Protein AF-A0A536SZ04-F1 (afdb_monomer_lite)

pLDDT: mean 74.66, std 13.34, range [38.94, 94.0]

Secondary structure (DSSP, 8-state):
-HHHHHHHHHGGG-S-TT-HHHHHHHHHHHHHHHHHHHHHHHHHHHTTB-HHHHHHHHHHHHHTS-HHHHHHHHHHHHHHHHHHHHTT-S--PPP-SS-HHHHHHHHHHHHHHH-TTS-HHHHHHHHHHHHHHIIIIIIIIIHHHHTT-TTT--SHHHHHHHHHHTPPPP-STT---HHHHHHHHHHHHHHH-HHHHHTHHHHHHHHHHHHHHHHHHH---S--TTTS-GGGGB--

Radius of gyration: 18.3 Å; chains: 1; bounding box: 47×47×51 Å

Sequence (236 aa):
MGFNRALIHSIPKVDHVRHSTFVKALAQQLEEEQAHNQLWRAMLEVFDVDHNALYDDLEEYFDGFSPEALDEMTHDVLASVRRDLAAGNAGRFPDAIFPDAVLALYHHLWVSATDGEVSYWEHFASQAGIEMVIFDVVTTTILPGVLNHPELDRGLASTHWWKEHGQPPTPVLGHRTDEEKHLALSRTALNRSEMANTIGSTVESRAADTMRLFAAALIVQRPLDHVFPIERYLKH

Structure (mmCIF, N/CA/C/O backbone):
data_AF-A0A536SZ04-F1
#
_entry.id   AF-A0A536SZ04-F1
#
loop_
_atom_site.group_PDB
_atom_site.id
_atom_site.type_symbol
_atom_site.label_atom_id
_atom_site.label_alt_id
_atom_site.label_comp_id
_atom_site.label_asym_id
_atom_site.label_entity_id
_atom_site.label_seq_id
_atom_site.pdbx_PDB_ins_code
_atom_site.Cartn_x
_atom_site.Cartn_y
_atom_site.Cartn_z
_atom_site.occupancy
_atom_site.B_iso_or_equiv
_atom_site.auth_seq_id
_atom_site.auth_comp_id
_atom_site.auth_asym_id
_atom_site.auth_atom_id
_atom_site.pdbx_PDB_model_num
ATOM 1 N N . MET A 1 1 ? 3.532 -5.096 8.513 1.00 39.81 1 MET A N 1
ATOM 2 C CA . MET A 1 1 ? 3.916 -6.515 8.296 1.00 39.81 1 MET A CA 1
ATOM 3 C C . MET A 1 1 ? 4.037 -6.854 6.809 1.00 39.81 1 MET A C 1
ATOM 5 O O . MET A 1 1 ? 5.126 -7.233 6.401 1.00 39.81 1 MET A O 1
ATOM 9 N N . GLY A 1 2 ? 2.987 -6.678 5.989 1.00 46.00 2 GLY A N 1
ATOM 10 C CA . GLY A 1 2 ? 3.011 -7.039 4.557 1.00 46.00 2 GLY A CA 1
ATOM 11 C C . GLY A 1 2 ? 4.043 -6.297 3.703 1.00 46.00 2 GLY A C 1
ATOM 12 O O . GLY A 1 2 ? 4.777 -6.942 2.966 1.00 46.00 2 GLY A O 1
ATOM 13 N N . PHE A 1 3 ? 4.168 -4.974 3.854 1.00 54.56 3 PHE A N 1
ATOM 14 C CA . PHE A 1 3 ? 5.089 -4.171 3.037 1.00 54.56 3 PHE A CA 1
ATOM 15 C C . PHE A 1 3 ? 6.567 -4.529 3.276 1.00 54.56 3 PHE A C 1
ATOM 17 O O . PHE A 1 3 ? 7.291 -4.804 2.327 1.00 54.56 3 PHE A O 1
ATOM 24 N N . ASN A 1 4 ? 6.996 -4.650 4.538 1.00 60.59 4 ASN A N 1
ATOM 25 C CA . ASN A 1 4 ? 8.368 -5.046 4.879 1.00 60.59 4 ASN A CA 1
ATOM 26 C C . ASN A 1 4 ? 8.672 -6.514 4.507 1.00 60.59 4 ASN A C 1
ATOM 28 O O . ASN A 1 4 ? 9.718 -6.815 3.940 1.00 60.59 4 ASN A O 1
ATOM 32 N N . ARG A 1 5 ? 7.733 -7.444 4.752 1.00 60.59 5 ARG A N 1
ATOM 33 C CA . ARG A 1 5 ? 7.910 -8.859 4.377 1.00 60.59 5 ARG A CA 1
ATOM 34 C C . ARG A 1 5 ? 8.017 -9.004 2.853 1.00 60.59 5 ARG A C 1
ATOM 36 O O . ARG A 1 5 ? 8.931 -9.669 2.376 1.00 60.59 5 ARG A O 1
ATOM 43 N N . ALA A 1 6 ? 7.160 -8.320 2.094 1.00 63.38 6 ALA A N 1
ATOM 44 C CA . ALA A 1 6 ? 7.240 -8.259 0.636 1.00 63.38 6 ALA A CA 1
ATOM 45 C C . ALA A 1 6 ? 8.559 -7.617 0.159 1.00 63.38 6 ALA A C 1
ATOM 47 O O . ALA A 1 6 ? 9.237 -8.177 -0.700 1.00 63.38 6 ALA A O 1
ATOM 48 N N . LEU A 1 7 ? 8.998 -6.518 0.784 1.00 65.81 7 LEU A N 1
ATOM 49 C CA . LEU A 1 7 ? 10.275 -5.870 0.474 1.00 65.81 7 LEU A CA 1
ATOM 50 C C . LEU A 1 7 ? 11.461 -6.835 0.670 1.00 65.81 7 LEU A C 1
ATOM 52 O O . LEU A 1 7 ? 12.286 -6.960 -0.234 1.00 65.81 7 LEU A O 1
ATOM 56 N N . ILE A 1 8 ? 11.505 -7.589 1.778 1.00 67.94 8 ILE A N 1
ATOM 57 C CA . ILE A 1 8 ? 12.521 -8.630 2.035 1.00 67.94 8 ILE A CA 1
ATOM 58 C C . ILE A 1 8 ? 12.474 -9.732 0.971 1.00 67.94 8 ILE A C 1
ATOM 60 O O . ILE A 1 8 ? 13.515 -10.126 0.440 1.00 67.94 8 ILE A O 1
ATOM 64 N N . HIS A 1 9 ? 11.280 -10.226 0.638 1.00 70.25 9 HIS A N 1
ATOM 65 C CA . HIS A 1 9 ? 11.116 -11.284 -0.359 1.00 70.25 9 HIS A CA 1
ATOM 66 C C . HIS A 1 9 ? 11.450 -10.836 -1.786 1.00 70.25 9 HIS A C 1
ATOM 68 O O . HIS A 1 9 ? 11.805 -11.680 -2.603 1.00 70.25 9 HIS A O 1
ATOM 74 N N . SER A 1 10 ? 11.417 -9.532 -2.072 1.00 66.62 10 SER A N 1
ATOM 75 C CA . SER A 1 10 ? 11.786 -8.977 -3.378 1.00 66.62 10 SER A CA 1
ATOM 76 C C . SER A 1 10 ? 13.301 -8.843 -3.603 1.00 66.62 10 SER A C 1
ATOM 78 O O . SER A 1 10 ? 13.735 -8.747 -4.752 1.00 66.62 10 SER A O 1
ATOM 80 N N . ILE A 1 11 ? 14.125 -8.873 -2.542 1.00 69.25 11 ILE A N 1
ATOM 81 C CA . ILE A 1 11 ? 15.593 -8.703 -2.615 1.00 69.25 11 ILE A CA 1
ATOM 82 C C . ILE A 1 11 ? 16.254 -9.636 -3.650 1.00 69.25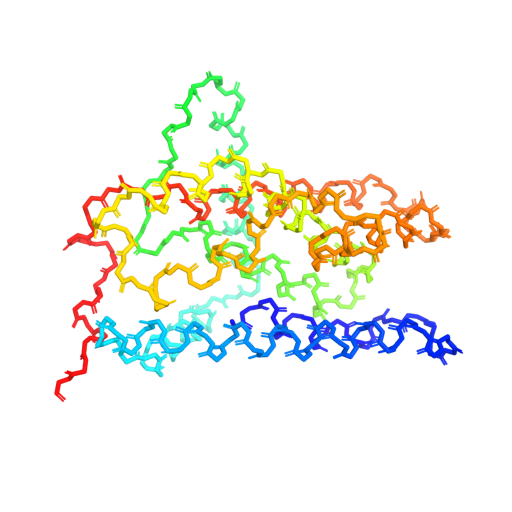 11 ILE A C 1
ATOM 84 O O . ILE A 1 11 ? 17.089 -9.155 -4.421 1.00 69.25 11 ILE A O 1
ATOM 88 N N . PRO A 1 12 ? 15.907 -10.939 -3.734 1.00 67.62 12 PRO A N 1
ATOM 89 C CA . PRO A 1 12 ? 16.497 -11.850 -4.715 1.00 67.62 12 PRO A CA 1
ATOM 90 C C . PRO A 1 12 ? 16.209 -11.473 -6.174 1.00 67.62 12 PRO A C 1
ATOM 92 O O . PRO A 1 12 ? 16.938 -11.918 -7.056 1.00 67.62 12 PRO A O 1
ATOM 95 N N . LYS A 1 13 ? 15.178 -10.656 -6.438 1.00 70.00 13 LYS A N 1
ATOM 96 C CA . LYS A 1 13 ? 14.796 -10.214 -7.788 1.00 70.00 13 LYS A CA 1
ATOM 97 C C . LYS A 1 13 ? 15.617 -9.021 -8.293 1.00 70.00 13 LYS A C 1
ATOM 99 O O . LYS A 1 13 ? 15.486 -8.630 -9.451 1.00 70.00 13 LYS A O 1
ATOM 104 N N . VAL A 1 14 ? 16.454 -8.413 -7.450 1.00 67.81 14 VAL A N 1
ATOM 105 C CA . VAL A 1 14 ? 17.283 -7.267 -7.841 1.00 67.81 14 VAL A CA 1
ATOM 106 C C . VAL A 1 14 ? 18.420 -7.744 -8.747 1.00 67.81 14 VAL A C 1
ATOM 108 O O . VAL A 1 14 ? 19.453 -8.230 -8.289 1.00 67.81 14 VAL A O 1
ATOM 111 N N . ASP A 1 15 ? 18.244 -7.545 -10.051 1.00 56.88 15 ASP A N 1
ATOM 112 C CA . ASP A 1 15 ? 19.071 -8.135 -11.113 1.00 56.88 15 ASP A CA 1
ATOM 113 C C . ASP A 1 15 ? 20.531 -7.610 -11.171 1.00 56.88 15 ASP A C 1
ATOM 115 O O . ASP A 1 15 ? 21.354 -8.061 -11.971 1.00 56.88 15 ASP A O 1
ATOM 119 N N . HIS A 1 16 ? 20.918 -6.647 -10.321 1.00 49.62 16 HIS A N 1
ATOM 120 C CA . HIS A 1 16 ? 22.226 -5.981 -10.390 1.00 49.62 16 HIS A CA 1
ATOM 121 C C . HIS A 1 16 ? 22.866 -5.752 -9.012 1.00 49.62 16 HIS A C 1
ATOM 123 O O . HIS A 1 16 ? 22.998 -4.622 -8.530 1.00 49.62 16 HIS A O 1
ATOM 129 N N . VAL A 1 17 ? 23.374 -6.821 -8.396 1.00 41.47 17 VAL A N 1
ATOM 130 C CA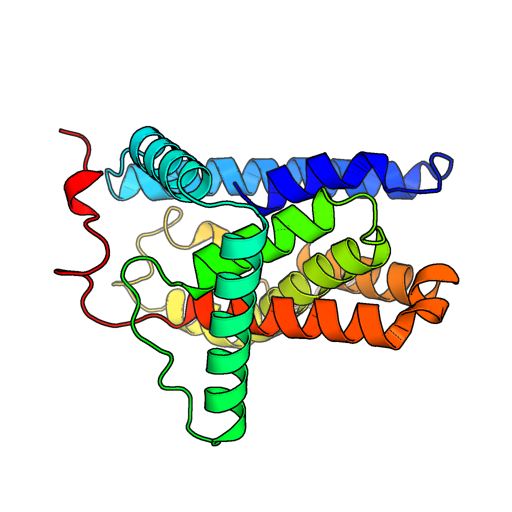 . VAL A 1 17 ? 24.264 -6.754 -7.220 1.00 41.47 17 VAL A CA 1
ATOM 131 C C . VAL A 1 17 ? 25.642 -6.193 -7.619 1.00 41.47 17 VAL A C 1
ATOM 133 O O . VAL A 1 17 ? 26.634 -6.912 -7.592 1.00 41.47 17 VAL A O 1
ATOM 136 N N . ARG A 1 18 ? 25.733 -4.918 -8.038 1.00 43.84 18 ARG A N 1
ATOM 137 C CA . ARG A 1 18 ? 27.016 -4.184 -8.197 1.00 43.84 18 ARG A CA 1
ATOM 138 C C . ARG A 1 18 ? 26.974 -2.675 -7.925 1.00 43.84 18 ARG A C 1
ATOM 140 O O . ARG A 1 18 ? 28.042 -2.079 -7.805 1.00 43.84 18 ARG A O 1
ATOM 147 N N . HIS A 1 19 ? 25.810 -2.044 -7.758 1.00 49.38 19 HIS A N 1
ATOM 148 C CA . HIS A 1 19 ? 25.749 -0.619 -7.403 1.00 49.38 19 HIS A CA 1
ATOM 149 C C . HIS A 1 19 ? 25.484 -0.437 -5.904 1.00 49.38 19 HIS A C 1
ATOM 151 O O . HIS A 1 19 ? 24.352 -0.542 -5.436 1.00 49.38 19 HIS A O 1
ATOM 157 N N . SER A 1 20 ? 26.548 -0.140 -5.149 1.00 53.53 20 SER A N 1
ATOM 158 C CA . SER A 1 20 ? 26.523 0.043 -3.687 1.00 53.53 20 SER A CA 1
ATOM 159 C C . SER A 1 20 ? 25.483 1.062 -3.210 1.00 53.53 20 SER A C 1
ATOM 161 O O . SER A 1 20 ? 24.941 0.919 -2.120 1.00 53.53 20 SER A O 1
ATOM 163 N N . THR A 1 21 ? 25.164 2.065 -4.030 1.00 59.72 21 THR A N 1
ATOM 164 C CA . THR A 1 21 ? 24.165 3.093 -3.714 1.00 59.72 21 THR A CA 1
ATOM 165 C C . THR A 1 21 ? 22.738 2.546 -3.688 1.00 59.72 21 THR A C 1
ATOM 167 O O . THR A 1 21 ? 21.964 2.959 -2.834 1.00 59.72 21 THR A O 1
ATOM 170 N N . PHE A 1 22 ? 22.395 1.607 -4.574 1.00 60.06 22 PHE A N 1
ATOM 171 C CA . PHE A 1 22 ? 21.052 1.025 -4.624 1.00 60.06 22 PHE A CA 1
ATOM 172 C C . PHE A 1 22 ? 20.817 0.063 -3.458 1.00 60.06 22 PHE A C 1
ATOM 174 O O . PHE A 1 22 ? 19.824 0.179 -2.755 1.00 60.06 22 PHE A O 1
ATOM 181 N N . VAL A 1 23 ? 21.785 -0.817 -3.184 1.00 60.84 23 VAL A N 1
ATOM 182 C CA . VAL A 1 23 ? 21.740 -1.715 -2.016 1.00 60.84 23 VAL A CA 1
ATOM 183 C C . VAL A 1 23 ? 21.680 -0.916 -0.715 1.00 60.84 23 VAL A C 1
ATOM 185 O O . VAL A 1 23 ? 20.955 -1.287 0.201 1.00 60.84 23 VAL A O 1
ATOM 188 N N . LYS A 1 24 ? 22.401 0.209 -0.638 1.00 64.12 24 LYS A N 1
ATOM 189 C CA . LYS A 1 24 ? 22.320 1.116 0.509 1.00 64.12 24 LYS A CA 1
ATOM 190 C C . LYS A 1 24 ? 20.933 1.749 0.644 1.00 64.12 24 LYS A C 1
ATOM 192 O O . LYS A 1 24 ? 20.422 1.777 1.754 1.00 64.12 24 LYS A O 1
ATOM 197 N N . ALA A 1 25 ? 20.333 2.220 -0.449 1.00 66.38 25 ALA A N 1
ATOM 198 C CA . ALA A 1 25 ? 18.977 2.771 -0.429 1.00 66.38 25 ALA A CA 1
ATOM 199 C C . ALA A 1 25 ? 17.943 1.715 -0.008 1.00 66.38 25 ALA A C 1
ATOM 201 O O . ALA A 1 25 ? 17.107 1.990 0.840 1.00 66.38 25 ALA A O 1
ATOM 202 N N . LEU A 1 26 ? 18.065 0.486 -0.515 1.00 65.00 26 LEU A N 1
ATOM 203 C CA . LEU A 1 26 ? 17.204 -0.634 -0.136 1.00 65.00 26 LEU A CA 1
ATOM 204 C C . LEU A 1 26 ? 17.363 -1.014 1.343 1.00 65.00 26 LEU A C 1
ATOM 206 O O . LEU A 1 26 ? 16.379 -1.276 2.021 1.00 65.00 26 LEU A O 1
ATOM 210 N N . ALA A 1 27 ? 18.595 -1.026 1.858 1.00 63.75 27 ALA A N 1
ATOM 211 C CA . ALA A 1 27 ? 18.856 -1.281 3.272 1.00 63.75 27 ALA A CA 1
ATOM 212 C C . ALA A 1 27 ? 18.273 -0.183 4.176 1.00 63.75 27 ALA A C 1
ATOM 214 O O . ALA A 1 27 ? 17.726 -0.499 5.225 1.00 63.75 27 ALA A O 1
ATOM 215 N N . GLN A 1 28 ? 18.363 1.083 3.756 1.00 70.94 28 GLN A N 1
ATOM 216 C CA . GLN A 1 28 ? 17.743 2.207 4.463 1.00 70.94 28 GLN A CA 1
ATOM 217 C C . GLN A 1 28 ? 16.217 2.090 4.457 1.00 70.94 28 GLN A C 1
ATOM 219 O O . GLN A 1 28 ? 15.606 2.205 5.510 1.00 70.94 28 GLN A O 1
ATOM 224 N N . GLN A 1 29 ? 15.626 1.752 3.311 1.00 68.62 29 GLN A N 1
ATOM 225 C CA . GLN A 1 29 ? 14.187 1.524 3.203 1.00 68.62 29 GLN A CA 1
ATOM 226 C C . GLN A 1 29 ? 13.732 0.341 4.075 1.00 68.62 29 GLN A C 1
ATOM 228 O O . GLN A 1 29 ? 12.712 0.415 4.740 1.00 68.62 29 GLN A O 1
ATOM 233 N N . LEU A 1 30 ? 14.504 -0.748 4.147 1.00 70.19 30 LEU A N 1
ATOM 234 C CA . LEU A 1 30 ? 14.209 -1.874 5.045 1.00 70.19 30 LEU A CA 1
ATOM 235 C C . LEU A 1 30 ? 14.274 -1.489 6.529 1.00 70.19 30 LEU A C 1
ATOM 237 O O . LEU A 1 30 ? 13.467 -1.972 7.324 1.00 70.19 30 LEU A O 1
ATOM 241 N N . GLU A 1 31 ? 15.249 -0.663 6.910 1.00 71.81 31 GLU A N 1
ATOM 242 C CA . GLU A 1 31 ? 15.385 -0.142 8.274 1.00 71.81 31 GLU A CA 1
ATOM 243 C C . GLU A 1 31 ? 14.184 0.738 8.648 1.00 71.81 31 GLU A C 1
ATOM 245 O O . GLU A 1 31 ? 13.578 0.535 9.702 1.00 71.81 31 GLU A O 1
ATOM 250 N N . GLU A 1 32 ? 13.795 1.639 7.750 1.00 76.31 32 GLU A N 1
ATOM 251 C CA . GLU A 1 32 ? 12.632 2.520 7.881 1.00 76.31 32 GLU A CA 1
ATOM 252 C C . GLU A 1 32 ? 11.324 1.721 8.001 1.00 76.31 32 GLU A C 1
ATOM 254 O O . GLU A 1 32 ? 10.598 1.834 8.988 1.00 76.31 32 GLU A O 1
ATOM 259 N N . GLU A 1 33 ? 11.089 0.766 7.100 1.00 77.94 33 GLU A N 1
ATOM 260 C CA . GLU A 1 33 ? 9.907 -0.100 7.155 1.00 77.94 33 GLU A CA 1
ATOM 261 C C . GLU A 1 33 ? 9.874 -1.017 8.385 1.00 77.94 33 GLU A C 1
ATOM 263 O O . GLU A 1 33 ? 8.821 -1.525 8.798 1.00 77.94 33 GLU A O 1
ATOM 268 N N . GLN A 1 34 ? 11.029 -1.284 8.996 1.00 72.75 34 GLN A N 1
ATOM 269 C CA . GLN A 1 34 ? 11.094 -2.006 10.262 1.00 72.75 34 GLN A CA 1
ATOM 270 C C . GLN A 1 34 ? 10.720 -1.101 11.437 1.00 72.75 34 GLN A C 1
ATOM 272 O O . GLN A 1 34 ? 10.043 -1.570 12.359 1.00 72.75 34 GLN A O 1
ATOM 277 N N . ALA A 1 35 ? 11.093 0.178 11.394 1.00 77.31 35 ALA A N 1
ATOM 278 C CA . ALA A 1 35 ? 10.628 1.177 12.349 1.00 77.31 35 ALA A CA 1
ATOM 279 C C . ALA A 1 35 ? 9.102 1.360 12.258 1.00 77.31 35 ALA A C 1
ATOM 281 O O . ALA A 1 35 ? 8.430 1.310 13.291 1.00 77.31 35 ALA A O 1
ATOM 282 N N . HIS A 1 36 ? 8.527 1.410 11.050 1.00 80.38 36 HIS A N 1
ATOM 283 C CA . HIS A 1 36 ? 7.070 1.464 10.858 1.00 80.38 36 HIS A CA 1
ATOM 284 C C . HIS A 1 36 ? 6.344 0.253 11.464 1.00 80.38 36 HIS A C 1
ATOM 286 O O . HIS A 1 36 ? 5.306 0.398 12.111 1.00 80.38 36 HIS A O 1
ATOM 292 N N . ASN A 1 37 ? 6.900 -0.958 11.334 1.00 77.31 37 ASN A N 1
ATOM 293 C CA . ASN A 1 37 ? 6.331 -2.148 11.979 1.00 77.31 37 ASN A CA 1
ATOM 294 C C . ASN A 1 37 ? 6.349 -2.054 13.514 1.00 77.31 37 ASN A C 1
ATOM 296 O O . ASN A 1 37 ? 5.410 -2.510 14.171 1.00 77.31 37 ASN A O 1
ATOM 300 N N . GLN A 1 38 ? 7.419 -1.505 14.096 1.00 79.00 38 GLN A N 1
ATOM 301 C CA . GLN A 1 38 ? 7.506 -1.297 15.544 1.00 79.00 38 GLN A CA 1
ATOM 302 C C . GLN A 1 38 ? 6.500 -0.247 16.007 1.00 79.00 38 GLN A C 1
ATOM 304 O O . GLN A 1 38 ? 5.812 -0.465 17.005 1.00 79.00 38 GLN A O 1
ATOM 309 N N . LEU A 1 39 ? 6.370 0.843 15.251 1.00 80.38 39 LEU A N 1
ATOM 310 C CA . LEU A 1 39 ? 5.372 1.869 15.497 1.00 80.38 39 LEU A CA 1
ATOM 311 C C . LEU A 1 39 ? 3.967 1.273 15.491 1.00 80.38 39 LEU A C 1
ATOM 313 O O . LEU A 1 39 ? 3.243 1.445 16.463 1.00 80.38 39 LEU A O 1
ATOM 317 N N . TRP A 1 40 ? 3.610 0.505 14.462 1.00 79.88 40 TRP A N 1
ATOM 318 C CA . TRP A 1 40 ? 2.312 -0.162 14.366 1.00 79.88 40 TRP A CA 1
ATOM 319 C C . TRP A 1 40 ? 2.009 -1.051 15.583 1.00 79.88 40 TRP A C 1
ATOM 321 O O . TRP A 1 40 ? 0.918 -0.977 16.146 1.00 79.88 40 TRP A O 1
ATOM 331 N N . ARG A 1 41 ? 2.984 -1.834 16.064 1.00 79.88 41 ARG A N 1
ATOM 332 C CA . ARG A 1 41 ? 2.820 -2.623 17.300 1.00 79.88 41 ARG A CA 1
ATOM 333 C C . ARG A 1 41 ? 2.569 -1.737 18.520 1.00 79.88 41 ARG A C 1
ATOM 335 O O . ARG A 1 41 ? 1.721 -2.075 19.337 1.00 79.88 41 ARG A O 1
ATOM 342 N N . ALA A 1 42 ? 3.264 -0.606 18.629 1.00 81.06 42 ALA A N 1
ATOM 343 C CA . ALA A 1 42 ? 3.025 0.362 19.696 1.00 81.06 42 ALA A CA 1
ATOM 344 C C . ALA A 1 42 ? 1.644 1.034 19.582 1.00 81.06 42 ALA A C 1
ATOM 346 O O . ALA A 1 42 ? 1.027 1.320 20.605 1.00 81.06 42 ALA A O 1
ATOM 347 N N . MET A 1 43 ? 1.131 1.256 18.364 1.00 78.81 43 MET A N 1
ATOM 348 C CA . MET A 1 43 ? -0.241 1.735 18.162 1.00 78.81 43 MET A CA 1
ATOM 349 C C . MET A 1 43 ? -1.248 0.708 18.685 1.00 78.81 43 MET A C 1
ATOM 351 O O . MET A 1 43 ? -2.101 1.057 19.495 1.00 78.81 43 MET A O 1
ATOM 355 N N . LEU A 1 44 ? -1.115 -0.559 18.273 1.00 81.25 44 LEU A N 1
ATOM 356 C CA . LEU A 1 44 ? -1.976 -1.653 18.733 1.00 81.25 44 LEU A CA 1
ATOM 357 C C . LEU A 1 44 ? -1.947 -1.807 20.259 1.00 81.25 44 LEU A C 1
ATOM 359 O O . LEU A 1 44 ? -2.999 -1.972 20.866 1.00 81.25 44 LEU A O 1
ATOM 363 N N . GLU A 1 45 ? -0.778 -1.649 20.883 1.00 82.50 45 GLU A N 1
ATOM 364 C CA . GLU A 1 45 ? -0.632 -1.639 22.343 1.00 82.50 45 GLU A CA 1
ATOM 365 C C . GLU A 1 45 ? -1.494 -0.563 23.019 1.00 82.50 45 GLU A C 1
ATOM 367 O O . GLU A 1 45 ? -2.136 -0.827 24.030 1.00 82.50 45 GLU A O 1
ATOM 372 N N . VAL A 1 46 ? -1.547 0.650 22.460 1.00 79.00 46 VAL A N 1
ATOM 373 C CA . VAL A 1 46 ? -2.360 1.749 23.013 1.00 79.00 46 VAL A CA 1
ATOM 374 C C . VAL A 1 46 ? -3.858 1.469 22.921 1.00 79.00 46 VAL A C 1
ATOM 376 O O . VAL A 1 46 ? -4.623 1.958 23.753 1.00 79.00 46 VAL A O 1
ATOM 379 N N . PHE A 1 47 ? -4.276 0.677 21.937 1.00 78.12 47 PHE A N 1
ATOM 380 C CA . PHE A 1 47 ? -5.654 0.203 21.812 1.00 78.12 47 PHE A CA 1
ATOM 381 C C . PHE A 1 47 ? -5.899 -1.130 22.533 1.00 78.12 47 PHE A C 1
ATOM 383 O O . PHE A 1 47 ? -6.971 -1.702 22.370 1.00 78.12 47 PHE A O 1
ATOM 390 N N . ASP A 1 48 ? -4.935 -1.593 23.336 1.00 85.62 48 ASP A N 1
ATOM 391 C CA . ASP A 1 48 ? -4.982 -2.847 24.092 1.00 85.62 48 ASP A CA 1
ATOM 392 C C . ASP A 1 48 ? -5.198 -4.088 23.210 1.00 85.62 48 ASP A C 1
ATOM 394 O O . ASP A 1 48 ? -5.794 -5.077 23.625 1.00 85.62 48 ASP A O 1
ATOM 398 N N . VAL A 1 49 ? -4.709 -4.032 21.968 1.00 82.81 49 VAL A N 1
ATOM 399 C CA . VAL A 1 49 ? -4.831 -5.109 20.985 1.00 82.81 49 VAL A CA 1
ATOM 400 C C . VAL A 1 49 ? -3.637 -6.064 21.091 1.00 82.81 49 VAL A C 1
ATOM 402 O O . VAL A 1 49 ? -2.473 -5.667 20.964 1.00 82.81 49 VAL A O 1
ATOM 405 N N . ASP A 1 50 ? -3.917 -7.350 21.282 1.00 84.25 50 ASP A N 1
ATOM 406 C CA . ASP A 1 50 ? -2.991 -8.461 21.105 1.00 84.25 50 ASP A CA 1
ATOM 407 C C . ASP A 1 50 ? -2.651 -8.617 19.621 1.00 84.25 50 ASP A C 1
ATOM 409 O O . ASP A 1 50 ? -3.347 -9.249 18.824 1.00 84.25 50 ASP A O 1
ATOM 413 N N . HIS A 1 51 ? -1.531 -8.009 19.250 1.00 82.62 51 HIS A N 1
ATOM 414 C CA . HIS A 1 51 ? -1.034 -8.067 17.891 1.00 82.62 51 HIS A CA 1
ATOM 415 C C . HIS A 1 51 ? -0.586 -9.473 17.475 1.00 82.62 51 HIS A C 1
ATOM 417 O O . HIS A 1 51 ? -0.617 -9.745 16.282 1.00 82.62 51 HIS A O 1
ATOM 423 N N . ASN A 1 52 ? -0.180 -10.360 18.395 1.00 83.94 52 ASN A N 1
ATOM 424 C CA . ASN A 1 52 ? 0.213 -11.722 18.017 1.00 83.94 52 ASN A CA 1
ATOM 425 C C . ASN A 1 52 ? -1.017 -12.522 17.597 1.00 83.94 52 ASN A C 1
ATOM 427 O O . ASN A 1 52 ? -1.025 -13.060 16.499 1.00 83.94 52 ASN A O 1
ATOM 431 N N . ALA A 1 53 ? -2.087 -12.483 18.397 1.00 80.88 53 ALA A N 1
ATOM 432 C CA . ALA A 1 53 ? -3.354 -13.116 18.037 1.00 80.88 53 ALA A CA 1
ATOM 433 C C . ALA A 1 53 ? -3.922 -12.569 16.713 1.00 80.88 53 ALA A C 1
ATOM 435 O O . ALA A 1 53 ? -4.408 -13.334 15.884 1.00 80.88 53 ALA A O 1
ATOM 436 N N . LEU A 1 54 ? -3.813 -11.253 16.482 1.00 79.06 54 LEU A N 1
ATOM 437 C CA . LEU A 1 54 ? -4.221 -10.636 15.216 1.00 79.06 54 LEU A CA 1
ATOM 438 C C . LEU A 1 54 ? -3.404 -11.147 14.016 1.00 79.06 54 LEU A C 1
ATOM 440 O O . LEU A 1 54 ? -3.954 -11.324 12.930 1.00 79.06 54 LEU A O 1
ATOM 444 N N . TYR A 1 55 ? -2.092 -11.336 14.177 1.00 78.44 55 TYR A N 1
ATOM 445 C CA . TYR A 1 55 ? -1.238 -11.829 13.095 1.00 78.44 55 TYR A CA 1
ATOM 446 C C . TYR A 1 55 ? -1.405 -13.323 12.847 1.00 78.44 55 TYR A C 1
ATOM 448 O O . TYR A 1 55 ? -1.440 -13.712 11.684 1.00 78.44 55 TYR A O 1
ATOM 456 N N . ASP A 1 56 ? -1.548 -14.125 13.899 1.00 79.88 56 ASP A N 1
ATOM 457 C CA . ASP A 1 56 ? -1.768 -15.567 13.785 1.00 79.88 56 ASP A CA 1
ATOM 458 C C . ASP A 1 56 ? -3.085 -15.849 13.045 1.00 79.88 56 ASP A C 1
ATOM 460 O O . ASP A 1 56 ? -3.097 -16.625 12.094 1.00 79.88 56 ASP A O 1
ATOM 464 N N . ASP A 1 57 ? -4.166 -15.139 13.391 1.00 76.62 57 ASP A N 1
ATOM 465 C CA . ASP A 1 57 ? -5.451 -15.239 12.684 1.00 76.62 57 ASP A CA 1
ATOM 466 C C . ASP A 1 57 ? -5.335 -14.824 11.203 1.00 76.62 57 ASP A C 1
ATOM 468 O O . ASP A 1 57 ? -6.002 -15.397 10.342 1.00 76.62 57 ASP A O 1
ATOM 472 N N . LEU A 1 58 ? -4.507 -13.817 10.886 1.00 76.00 58 LEU A N 1
ATOM 473 C CA . LEU A 1 58 ? -4.276 -13.385 9.505 1.00 76.00 58 LEU A CA 1
ATOM 474 C C . LEU A 1 58 ? -3.516 -14.452 8.706 1.00 76.00 58 LEU A C 1
ATOM 476 O O . LEU A 1 58 ? -3.852 -14.697 7.548 1.00 76.00 58 LEU A O 1
ATOM 480 N N . GLU A 1 59 ? -2.493 -15.066 9.302 1.00 78.00 59 GLU A N 1
ATOM 481 C CA . GLU A 1 59 ? -1.746 -16.161 8.675 1.00 78.00 59 GLU A CA 1
ATOM 482 C C . GLU A 1 59 ? -2.638 -17.397 8.486 1.00 78.00 59 GLU A C 1
ATOM 484 O O . GLU A 1 59 ? -2.714 -17.915 7.374 1.00 78.00 59 GLU A O 1
ATOM 489 N N . GLU A 1 60 ? -3.406 -17.793 9.507 1.00 77.56 60 GLU A N 1
ATOM 490 C CA . GLU A 1 60 ? -4.367 -18.901 9.420 1.00 77.56 60 GLU A CA 1
ATOM 491 C C . GLU A 1 60 ? -5.439 -18.648 8.350 1.00 77.56 60 GLU A C 1
ATOM 493 O O . GLU A 1 60 ? -5.795 -19.555 7.594 1.00 77.56 60 GLU A O 1
ATOM 498 N N . TYR A 1 61 ? -5.932 -17.408 8.245 1.00 73.69 61 TYR A N 1
ATOM 499 C CA . TYR A 1 61 ? -6.877 -17.027 7.201 1.00 73.69 61 TYR A CA 1
ATOM 500 C C . TYR A 1 61 ? -6.298 -17.278 5.808 1.00 73.69 61 TYR A C 1
ATOM 502 O O . TYR A 1 61 ? -6.963 -17.904 4.987 1.00 73.69 61 TYR A O 1
ATOM 510 N N . PHE A 1 62 ? -5.071 -16.822 5.535 1.00 75.12 62 PHE A N 1
ATOM 511 C CA . PHE A 1 62 ? -4.443 -17.017 4.225 1.00 75.12 62 PHE A CA 1
ATOM 512 C C . PHE A 1 62 ? -4.122 -18.488 3.936 1.00 75.12 62 PHE A C 1
ATOM 514 O O . PHE A 1 62 ? -4.336 -18.933 2.809 1.00 75.12 62 PHE A O 1
ATOM 521 N N . ASP A 1 63 ? -3.694 -19.255 4.941 1.00 78.94 63 ASP A N 1
ATOM 522 C CA . ASP A 1 63 ? -3.417 -20.693 4.812 1.00 78.94 63 ASP A CA 1
ATOM 523 C C . ASP A 1 63 ? -4.676 -21.522 4.480 1.00 78.94 63 ASP A C 1
ATOM 525 O O . ASP A 1 63 ? -4.579 -22.647 3.982 1.00 78.94 63 ASP A O 1
ATOM 529 N N . GLY A 1 64 ? -5.870 -20.968 4.717 1.00 81.50 64 GLY A N 1
ATOM 530 C CA . GLY A 1 64 ? -7.152 -21.587 4.380 1.00 81.50 64 GLY A CA 1
ATOM 531 C C . GLY A 1 64 ? -7.494 -21.615 2.884 1.00 81.50 64 GLY A C 1
ATOM 532 O O . GLY A 1 64 ? -8.452 -22.292 2.501 1.00 81.50 64 GLY A O 1
ATOM 533 N N . PHE A 1 65 ? -6.741 -20.914 2.031 1.00 83.19 65 PHE A N 1
ATOM 534 C CA . PHE A 1 65 ? -7.030 -20.771 0.601 1.00 83.19 65 PHE A CA 1
ATOM 535 C C . PHE A 1 65 ? -5.877 -21.275 -0.272 1.00 83.19 65 PHE A C 1
ATOM 537 O O . PHE A 1 65 ? -4.709 -21.231 0.108 1.00 83.19 65 PHE A O 1
ATOM 544 N N . SER A 1 66 ? -6.199 -21.743 -1.484 1.00 88.81 66 SER A N 1
ATOM 545 C CA . SER A 1 66 ? -5.163 -22.003 -2.489 1.00 88.81 66 SER A CA 1
ATOM 546 C C . SER A 1 66 ? -4.657 -20.683 -3.092 1.00 88.81 66 SER A C 1
ATOM 548 O O . SER A 1 66 ? -5.395 -19.692 -3.079 1.00 88.81 66 SER A O 1
ATOM 550 N N . PRO A 1 67 ? -3.441 -20.653 -3.671 1.00 86.31 67 PRO A N 1
ATOM 551 C CA . PRO A 1 67 ? -2.937 -19.472 -4.372 1.00 86.31 67 PRO A CA 1
ATOM 552 C C . PRO A 1 67 ? -3.908 -18.943 -5.438 1.00 86.31 67 PRO A C 1
ATOM 554 O O . PRO A 1 67 ? -4.165 -17.746 -5.503 1.00 86.31 67 PRO A O 1
ATOM 557 N N . GLU A 1 68 ? -4.533 -19.835 -6.210 1.00 89.62 68 GLU A N 1
ATOM 558 C CA . GLU A 1 68 ? -5.478 -19.468 -7.270 1.00 89.62 68 GLU A CA 1
ATOM 559 C C . GLU A 1 68 ? -6.756 -18.834 -6.709 1.00 89.62 68 GLU A C 1
ATOM 561 O O . GLU A 1 68 ? -7.294 -17.896 -7.296 1.00 89.62 68 GLU A O 1
ATOM 566 N N . ALA A 1 69 ? -7.234 -19.324 -5.561 1.00 85.75 69 ALA A N 1
ATOM 567 C CA . ALA A 1 69 ? -8.385 -18.742 -4.882 1.00 85.75 69 ALA A CA 1
ATOM 568 C C . ALA A 1 69 ? -8.069 -17.332 -4.355 1.00 85.75 69 ALA A C 1
ATOM 570 O O . ALA A 1 69 ? -8.888 -16.426 -4.493 1.00 85.75 69 ALA A O 1
ATOM 571 N N . LEU A 1 70 ? -6.870 -17.116 -3.801 1.00 86.00 70 LEU A N 1
ATOM 572 C CA . LEU A 1 70 ? -6.437 -15.790 -3.346 1.00 86.00 70 LEU A CA 1
ATOM 573 C C . LEU A 1 70 ? -6.252 -14.801 -4.512 1.00 86.00 70 LEU A C 1
ATOM 575 O O . LEU A 1 70 ? -6.588 -13.616 -4.381 1.00 86.00 70 LEU A O 1
ATOM 579 N N . ASP A 1 71 ? -5.764 -15.279 -5.660 1.00 88.25 71 ASP A N 1
ATOM 580 C CA . ASP A 1 71 ? -5.682 -14.509 -6.906 1.00 88.25 71 ASP A CA 1
ATOM 581 C C . ASP A 1 71 ? -7.071 -14.083 -7.400 1.00 88.25 71 ASP A C 1
ATOM 583 O O . ASP A 1 71 ? -7.281 -12.902 -7.696 1.00 88.25 71 ASP A O 1
ATOM 587 N N . GLU A 1 72 ? -8.033 -15.011 -7.446 1.00 88.94 72 GLU A N 1
ATOM 588 C CA . GLU A 1 72 ? -9.420 -14.733 -7.844 1.00 88.94 72 GLU A CA 1
ATOM 589 C C . GLU A 1 72 ? -10.073 -13.706 -6.907 1.00 88.94 72 GLU A C 1
ATOM 591 O O . GLU A 1 72 ? -10.616 -12.700 -7.366 1.00 88.94 72 GLU A O 1
ATOM 596 N N . MET A 1 73 ? -9.917 -13.874 -5.591 1.00 84.00 73 MET A N 1
ATOM 597 C CA . MET A 1 73 ? -10.431 -12.923 -4.600 1.00 84.00 73 MET A CA 1
ATOM 598 C C . MET A 1 73 ? -9.819 -11.526 -4.770 1.00 84.00 73 MET A C 1
ATOM 600 O O . MET A 1 73 ? -10.527 -10.519 -4.753 1.00 84.00 73 MET A O 1
ATOM 604 N N . THR A 1 74 ? -8.503 -11.443 -4.987 1.00 87.38 74 THR A N 1
ATOM 605 C CA . THR A 1 74 ? -7.815 -10.163 -5.237 1.00 87.38 74 THR A CA 1
ATOM 606 C C . THR A 1 74 ? -8.323 -9.502 -6.519 1.00 87.38 74 THR A C 1
ATOM 608 O O . THR A 1 74 ? -8.519 -8.281 -6.561 1.00 87.38 74 THR A O 1
ATOM 611 N N . HIS A 1 75 ? -8.567 -10.298 -7.562 1.00 89.19 75 HIS A N 1
ATOM 612 C CA . HIS A 1 75 ? -9.124 -9.827 -8.824 1.00 89.19 75 HIS A CA 1
ATOM 613 C C . HIS A 1 75 ? -10.533 -9.248 -8.651 1.00 89.19 75 HIS A C 1
ATOM 615 O O . HIS A 1 75 ? -10.809 -8.152 -9.147 1.00 89.19 75 HIS A O 1
ATOM 621 N N . ASP A 1 76 ? -11.399 -9.936 -7.910 1.00 85.50 76 ASP A N 1
ATOM 622 C CA . ASP A 1 76 ? -12.774 -9.506 -7.655 1.00 85.50 76 ASP A CA 1
ATOM 623 C C . ASP A 1 76 ? -12.835 -8.189 -6.874 1.00 85.50 76 ASP A C 1
ATOM 625 O O . ASP A 1 76 ? -13.596 -7.279 -7.232 1.00 85.50 76 ASP A O 1
ATOM 629 N N . VAL A 1 77 ? -11.975 -8.032 -5.864 1.00 82.88 77 VAL A N 1
ATOM 630 C CA . VAL A 1 77 ? -11.849 -6.779 -5.105 1.00 82.88 77 VAL A CA 1
ATOM 631 C C . VAL A 1 77 ? -11.410 -5.635 -6.019 1.00 82.88 77 VAL A C 1
ATOM 633 O O . VAL A 1 77 ? -12.046 -4.576 -6.039 1.00 82.88 77 VAL A O 1
ATOM 636 N N . LEU A 1 78 ? -10.375 -5.843 -6.840 1.00 83.75 78 LEU A N 1
ATOM 637 C CA . LEU A 1 78 ? -9.913 -4.851 -7.818 1.00 83.75 78 LEU A CA 1
ATOM 638 C C . LEU A 1 78 ? -11.009 -4.471 -8.820 1.00 83.75 78 LEU A C 1
ATOM 640 O O . LEU A 1 78 ? -11.186 -3.289 -9.135 1.00 83.75 78 LEU A O 1
ATOM 644 N N . ALA A 1 79 ? -11.756 -5.454 -9.322 1.00 85.06 79 ALA A N 1
ATOM 645 C CA . ALA A 1 79 ? -12.868 -5.226 -10.235 1.00 85.06 79 ALA A CA 1
ATOM 646 C C . ALA A 1 79 ? -13.978 -4.402 -9.569 1.00 85.06 79 ALA A C 1
ATOM 648 O O . ALA A 1 79 ? -14.518 -3.484 -10.193 1.00 85.06 79 ALA A O 1
ATOM 649 N N . SER A 1 80 ? -14.290 -4.673 -8.298 1.00 79.12 80 SER A N 1
ATOM 650 C CA . SER A 1 80 ? -15.250 -3.878 -7.532 1.00 79.12 80 SER A CA 1
ATOM 651 C C . SER A 1 80 ? -14.795 -2.427 -7.383 1.00 79.12 80 SER A C 1
ATOM 653 O O . SER A 1 80 ? -15.518 -1.525 -7.802 1.00 79.12 80 SER A O 1
ATOM 655 N N . VAL A 1 81 ? -13.561 -2.199 -6.919 1.00 76.19 81 VAL A N 1
ATOM 656 C CA . VAL A 1 81 ? -13.004 -0.845 -6.743 1.00 76.19 81 VAL A CA 1
ATOM 657 C C . VAL A 1 81 ? -13.007 -0.062 -8.061 1.00 76.19 81 VAL A C 1
ATOM 659 O O . VAL A 1 81 ? -13.368 1.114 -8.098 1.00 76.19 81 VAL A O 1
ATOM 662 N N . ARG A 1 82 ? -12.652 -0.705 -9.181 1.00 79.44 82 ARG A N 1
ATOM 663 C CA . ARG A 1 82 ? -12.683 -0.070 -10.509 1.00 79.44 82 ARG A CA 1
ATOM 664 C C . ARG A 1 82 ? -14.100 0.322 -10.938 1.00 79.44 82 ARG A C 1
ATOM 666 O O . ARG A 1 82 ? -14.268 1.400 -11.508 1.00 79.44 82 ARG A O 1
ATOM 673 N N . ARG A 1 83 ? -15.106 -0.523 -10.680 1.00 75.81 83 ARG A N 1
ATOM 674 C CA . ARG A 1 83 ? -16.515 -0.212 -10.986 1.00 75.81 83 ARG A CA 1
ATOM 675 C C . ARG A 1 83 ? -17.006 0.993 -10.190 1.00 75.81 83 ARG A C 1
ATOM 677 O O . ARG A 1 83 ? -17.625 1.878 -10.777 1.00 75.81 83 ARG A O 1
ATOM 684 N N . ASP A 1 84 ? -16.677 1.056 -8.904 1.00 67.69 84 ASP A N 1
ATOM 685 C CA . ASP A 1 84 ? -17.088 2.162 -8.035 1.00 67.69 84 ASP A CA 1
ATOM 686 C C . ASP A 1 84 ? -16.464 3.490 -8.480 1.00 67.69 84 ASP A C 1
ATOM 688 O O . ASP A 1 84 ? -17.163 4.501 -8.586 1.00 67.69 84 ASP A O 1
ATOM 692 N N . LEU A 1 85 ? -15.175 3.475 -8.846 1.00 65.81 85 LEU A N 1
ATOM 693 C CA . LEU A 1 85 ? -14.487 4.639 -9.417 1.00 65.81 85 LEU A CA 1
ATOM 694 C C . LEU A 1 85 ? -15.105 5.084 -10.753 1.00 65.81 85 LEU A C 1
ATOM 696 O O . LEU A 1 85 ? -15.303 6.278 -10.978 1.00 65.81 85 LEU A O 1
ATOM 700 N N . ALA A 1 86 ? -15.429 4.140 -11.642 1.00 66.06 86 ALA A N 1
ATOM 701 C CA . ALA A 1 86 ? -16.003 4.439 -12.956 1.00 66.06 86 ALA A CA 1
ATOM 702 C C . ALA A 1 86 ? -17.428 5.018 -12.878 1.00 66.06 86 ALA A C 1
ATOM 704 O O . ALA A 1 86 ? -17.834 5.768 -13.765 1.00 66.06 86 ALA A O 1
ATOM 705 N N . ALA A 1 87 ? -18.180 4.705 -11.821 1.00 64.56 87 ALA A N 1
ATOM 706 C CA . ALA A 1 87 ? -19.533 5.213 -11.609 1.00 64.56 87 ALA A CA 1
ATOM 707 C C . ALA A 1 87 ? -19.587 6.708 -11.224 1.00 64.56 87 ALA A C 1
ATOM 709 O O . ALA A 1 87 ? -20.677 7.275 -11.170 1.00 64.56 87 ALA A O 1
ATOM 710 N N . GLY A 1 88 ? -18.445 7.361 -10.962 1.00 49.94 88 GLY A N 1
ATOM 711 C CA . GLY A 1 88 ? -18.368 8.807 -10.713 1.00 49.94 88 GLY A CA 1
ATOM 712 C C . GLY A 1 88 ? -19.015 9.279 -9.405 1.00 49.94 88 GLY A C 1
ATOM 713 O O . GLY A 1 88 ? -19.174 10.481 -9.193 1.00 49.94 88 GLY A O 1
ATOM 714 N N . ASN A 1 89 ? -19.387 8.358 -8.516 1.00 49.47 89 ASN A N 1
ATOM 715 C CA . ASN A 1 89 ? -19.854 8.701 -7.179 1.00 49.47 89 ASN A CA 1
ATOM 716 C C . ASN A 1 89 ? -18.643 9.091 -6.322 1.00 49.47 89 ASN A C 1
ATOM 718 O O . ASN A 1 89 ? -17.655 8.360 -6.295 1.00 49.47 89 ASN A O 1
ATOM 722 N N . ALA A 1 90 ? -18.716 10.212 -5.593 1.00 48.91 90 ALA A N 1
ATOM 723 C CA . ALA A 1 90 ? -17.786 10.475 -4.493 1.00 48.91 90 ALA A CA 1
ATOM 724 C C . ALA A 1 90 ? -17.856 9.262 -3.547 1.00 48.91 90 ALA A C 1
ATOM 726 O O . ALA A 1 90 ? -18.921 8.975 -2.999 1.00 48.91 90 ALA A O 1
ATOM 727 N N . GLY A 1 91 ? -16.776 8.478 -3.513 1.00 42.72 91 GLY A N 1
ATOM 728 C CA . GLY A 1 91 ? -16.829 7.043 -3.238 1.00 42.72 91 GLY A CA 1
ATOM 729 C C . GLY A 1 91 ? -17.589 6.669 -1.968 1.00 42.72 91 GLY A C 1
ATOM 730 O O . GLY A 1 91 ? -17.202 7.043 -0.864 1.00 42.72 91 GLY A O 1
ATOM 731 N N . ARG A 1 92 ? -18.648 5.868 -2.123 1.00 44.25 92 ARG A N 1
ATOM 732 C CA . ARG A 1 92 ? -19.059 4.922 -1.083 1.00 44.25 92 ARG A CA 1
ATOM 733 C C . ARG A 1 92 ? -18.373 3.610 -1.414 1.00 44.25 92 ARG A C 1
ATOM 735 O O . ARG A 1 92 ? -18.812 2.905 -2.315 1.00 44.25 92 ARG A O 1
ATOM 742 N N . PHE A 1 93 ? -17.260 3.370 -0.739 1.00 48.53 93 PHE A N 1
ATOM 743 C CA . PHE A 1 93 ? -16.493 2.139 -0.859 1.00 48.53 93 PHE A CA 1
ATOM 744 C C . PHE A 1 93 ? -17.257 0.983 -0.194 1.00 48.53 93 PHE A C 1
ATOM 746 O O . PHE A 1 93 ? -18.059 1.238 0.709 1.00 48.53 93 PHE A O 1
ATOM 753 N N . PRO A 1 94 ? -17.060 -0.263 -0.650 1.00 41.06 94 PRO A N 1
ATOM 754 C CA . PRO A 1 94 ? -17.739 -1.418 -0.079 1.00 41.06 94 PRO A CA 1
ATOM 755 C C . PRO A 1 94 ? -17.350 -1.643 1.391 1.00 41.06 94 PRO A C 1
ATOM 757 O O . PRO A 1 94 ? -16.197 -1.462 1.782 1.00 41.06 94 PRO A O 1
ATOM 760 N N . ASP A 1 95 ? -18.338 -2.046 2.193 1.00 43.12 95 ASP A N 1
ATOM 761 C CA . ASP A 1 95 ? -18.183 -2.440 3.598 1.00 43.12 95 ASP A CA 1
ATOM 762 C C . ASP A 1 95 ? -17.610 -3.874 3.676 1.00 43.12 95 ASP A C 1
ATOM 764 O O . ASP A 1 95 ? -18.200 -4.774 3.078 1.00 43.12 95 ASP A O 1
ATOM 768 N N . ALA A 1 96 ? -16.523 -4.124 4.425 1.00 38.94 96 ALA A N 1
ATOM 769 C CA . ALA A 1 96 ? -15.982 -5.482 4.618 1.00 38.94 96 ALA A CA 1
ATOM 770 C C . ALA A 1 96 ? -15.426 -5.757 6.042 1.00 38.94 96 ALA A C 1
ATOM 772 O O . ALA A 1 96 ? -14.987 -4.834 6.730 1.00 38.94 96 ALA A O 1
ATOM 773 N N . ILE A 1 97 ? -15.509 -7.043 6.445 1.00 40.62 97 ILE A N 1
ATOM 774 C CA . ILE A 1 97 ? -15.347 -7.707 7.778 1.00 40.62 97 ILE A CA 1
ATOM 775 C C . ILE A 1 97 ? -13.910 -7.646 8.313 1.00 40.62 97 ILE A C 1
ATOM 777 O O . ILE A 1 97 ? -13.655 -7.130 9.394 1.00 40.62 97 ILE A O 1
ATOM 781 N N . PHE A 1 98 ? -12.948 -8.002 7.481 1.00 51.62 98 PHE A N 1
ATOM 782 C CA . PHE A 1 98 ? -11.722 -7.222 7.341 1.00 51.62 98 PHE A CA 1
ATOM 783 C C . PHE A 1 98 ? -11.885 -6.467 6.025 1.00 51.62 98 PHE A C 1
ATOM 785 O O . PHE A 1 98 ? -12.563 -6.998 5.146 1.00 51.62 98 PHE A O 1
ATOM 792 N N . PRO A 1 99 ? -11.310 -5.271 5.819 1.00 63.72 99 PRO A N 1
ATOM 793 C CA . PRO A 1 99 ? -11.400 -4.646 4.511 1.00 63.72 99 PRO A CA 1
ATOM 794 C C . PRO A 1 99 ? -10.857 -5.616 3.454 1.00 63.72 99 PRO A C 1
ATOM 796 O O . PRO A 1 99 ? -9.659 -5.894 3.457 1.00 63.72 99 PRO A O 1
ATOM 799 N N . ASP A 1 100 ? -11.698 -6.130 2.551 1.00 73.75 100 ASP A N 1
ATOM 800 C CA . ASP A 1 100 ? -11.243 -7.026 1.476 1.00 73.75 100 ASP A CA 1
ATOM 801 C C . ASP A 1 100 ? -10.110 -6.359 0.678 1.00 73.75 100 ASP A C 1
ATOM 803 O O . ASP A 1 100 ? -9.184 -7.011 0.210 1.00 73.75 100 ASP A O 1
ATOM 807 N N . ALA A 1 101 ? -10.125 -5.024 0.622 1.00 75.38 101 ALA A N 1
ATOM 808 C CA . ALA A 1 101 ? -9.049 -4.190 0.105 1.00 75.38 101 ALA A CA 1
ATOM 809 C C . ALA A 1 101 ? -7.705 -4.342 0.845 1.00 75.38 101 ALA A C 1
ATOM 811 O O . ALA A 1 101 ? -6.668 -4.330 0.191 1.00 75.38 101 ALA A O 1
ATOM 812 N N . VAL A 1 102 ? -7.690 -4.496 2.175 1.00 77.88 102 VAL A N 1
ATOM 813 C CA . VAL A 1 102 ? -6.465 -4.741 2.964 1.00 77.88 102 VAL A CA 1
ATOM 814 C C . VAL A 1 102 ? -5.907 -6.130 2.662 1.00 77.88 102 VAL A C 1
ATOM 816 O O . VAL A 1 102 ? -4.705 -6.262 2.431 1.00 77.88 102 VAL A O 1
ATOM 819 N N . LEU A 1 103 ? -6.767 -7.151 2.616 1.00 78.94 103 LEU A N 1
ATOM 820 C CA . LEU A 1 103 ? -6.363 -8.523 2.288 1.00 78.94 103 LEU A CA 1
ATOM 821 C C . LEU A 1 103 ? -5.857 -8.623 0.843 1.00 78.94 103 LEU A C 1
ATOM 823 O O . LEU A 1 103 ? -4.774 -9.155 0.602 1.00 78.94 103 LEU A O 1
ATOM 827 N N . ALA A 1 104 ? -6.583 -8.027 -0.104 1.00 84.19 104 ALA A N 1
ATOM 828 C CA . ALA A 1 104 ? -6.194 -7.948 -1.507 1.00 84.19 104 ALA A CA 1
ATOM 829 C C . ALA A 1 104 ? -4.898 -7.148 -1.703 1.00 84.19 104 ALA A C 1
ATOM 831 O O . ALA A 1 104 ? -4.049 -7.557 -2.489 1.00 84.19 104 ALA A O 1
ATOM 832 N N . LEU A 1 105 ? -4.697 -6.040 -0.977 1.00 86.81 105 LEU A N 1
ATOM 833 C CA . LEU A 1 105 ? -3.438 -5.288 -1.006 1.00 86.81 105 LEU A CA 1
ATOM 834 C C . LEU A 1 105 ? -2.270 -6.141 -0.505 1.00 86.81 105 LEU A C 1
ATOM 836 O O . LEU A 1 105 ? -1.223 -6.180 -1.150 1.00 86.81 105 LEU A O 1
ATOM 840 N N . TYR A 1 106 ? -2.446 -6.824 0.631 1.00 85.12 106 TYR A N 1
ATOM 841 C CA . TYR A 1 106 ? -1.426 -7.715 1.179 1.00 85.12 106 TYR A CA 1
ATOM 842 C C . TYR A 1 106 ? -1.055 -8.801 0.168 1.00 85.12 106 TYR A C 1
ATOM 844 O O . TYR A 1 106 ? 0.123 -8.959 -0.154 1.00 85.12 106 TYR A O 1
ATOM 852 N N . HIS A 1 107 ? -2.057 -9.493 -0.376 1.00 87.56 107 HIS A N 1
ATOM 853 C CA . HIS A 1 107 ? -1.853 -10.554 -1.352 1.00 87.56 107 HIS A CA 1
ATOM 854 C C . HIS A 1 107 ? -1.183 -10.034 -2.636 1.00 87.56 107 HIS A C 1
ATOM 856 O O . HIS A 1 107 ? -0.192 -10.604 -3.091 1.00 87.56 107 HIS A O 1
ATOM 862 N N . HIS A 1 108 ? -1.628 -8.890 -3.167 1.00 89.94 108 HIS A N 1
ATOM 863 C CA . HIS A 1 108 ? -1.043 -8.261 -4.357 1.00 89.94 108 HIS A CA 1
ATOM 864 C C . HIS A 1 108 ? 0.452 -7.936 -4.183 1.00 89.94 108 HIS A C 1
ATOM 866 O O . HIS A 1 108 ? 1.275 -8.194 -5.070 1.00 89.94 108 HIS A O 1
ATOM 872 N N . LEU A 1 109 ? 0.827 -7.385 -3.024 1.00 89.38 109 LEU A N 1
ATOM 873 C CA . LEU A 1 109 ? 2.223 -7.089 -2.696 1.00 89.38 109 LEU A CA 1
ATOM 874 C C . LEU A 1 109 ? 3.040 -8.367 -2.474 1.00 89.38 109 LEU A C 1
ATOM 876 O O . LEU A 1 109 ? 4.188 -8.441 -2.909 1.00 89.38 109 LEU A O 1
ATOM 880 N N . TRP A 1 110 ? 2.449 -9.378 -1.837 1.00 87.06 110 TRP A N 1
ATOM 881 C CA . TRP A 1 110 ? 3.089 -10.667 -1.591 1.00 87.06 110 TRP A CA 1
ATOM 882 C C . TRP A 1 110 ? 3.421 -11.406 -2.889 1.00 87.06 110 TRP A C 1
ATOM 884 O O . TRP A 1 110 ? 4.578 -11.777 -3.101 1.00 87.06 110 TRP A O 1
ATOM 894 N N . VAL A 1 111 ? 2.441 -11.573 -3.781 1.00 88.38 111 VAL A N 1
ATOM 895 C CA . VAL A 1 111 ? 2.629 -12.245 -5.076 1.00 88.38 111 VAL A CA 1
ATOM 896 C C . VAL A 1 111 ? 3.676 -11.508 -5.901 1.00 88.38 111 VAL A C 1
ATOM 898 O O . VAL A 1 111 ? 4.636 -12.118 -6.369 1.00 88.38 111 VAL A O 1
ATOM 901 N N . SER A 1 112 ? 3.577 -10.177 -6.000 1.00 88.62 112 SER A N 1
ATOM 902 C CA . SER A 1 112 ? 4.570 -9.407 -6.759 1.00 88.62 112 SER A CA 1
ATOM 903 C C . SER A 1 112 ? 5.987 -9.527 -6.193 1.00 88.62 112 SER A C 1
ATOM 905 O O . SER A 1 112 ? 6.950 -9.522 -6.960 1.00 88.62 112 SER A O 1
ATOM 907 N N . ALA A 1 113 ? 6.144 -9.702 -4.881 1.00 84.62 113 ALA A N 1
ATOM 908 C CA . ALA A 1 113 ? 7.443 -9.909 -4.250 1.00 84.62 113 ALA A CA 1
ATOM 909 C C . ALA A 1 113 ? 7.998 -11.330 -4.409 1.00 84.62 113 ALA A C 1
ATOM 911 O O . ALA A 1 113 ? 9.213 -11.486 -4.504 1.00 84.62 113 ALA A O 1
ATOM 912 N N . THR A 1 114 ? 7.144 -12.354 -4.428 1.00 83.38 114 THR A N 1
ATOM 913 C CA . THR A 1 114 ? 7.561 -13.759 -4.249 1.00 83.38 114 THR A CA 1
ATOM 914 C C . THR A 1 114 ? 7.496 -14.604 -5.515 1.00 83.38 114 THR A C 1
ATOM 916 O O . THR A 1 114 ? 8.317 -15.506 -5.669 1.00 83.38 114 THR A O 1
ATOM 919 N N . ASP A 1 115 ? 6.584 -14.306 -6.440 1.00 85.50 115 ASP A N 1
ATOM 920 C CA . ASP A 1 115 ? 6.416 -15.076 -7.673 1.00 85.50 115 ASP A CA 1
ATOM 921 C C . ASP A 1 115 ? 7.592 -14.837 -8.631 1.00 85.50 115 ASP A C 1
ATOM 923 O O . ASP A 1 115 ? 7.843 -13.701 -9.033 1.00 85.50 115 ASP A O 1
ATOM 927 N N . GLY A 1 116 ? 8.318 -15.892 -9.005 1.00 84.56 116 GLY A N 1
ATOM 928 C CA . GLY A 1 116 ? 9.474 -15.810 -9.902 1.00 84.56 116 GLY A CA 1
ATOM 929 C C . GLY A 1 116 ? 9.150 -15.293 -11.307 1.00 84.56 116 GLY A C 1
ATOM 930 O O . GLY A 1 116 ? 10.042 -14.751 -11.958 1.00 84.56 116 GLY A O 1
ATOM 931 N N . GLU A 1 117 ? 7.895 -15.402 -11.745 1.00 88.25 117 GLU A N 1
ATOM 932 C CA . GLU A 1 117 ? 7.439 -14.911 -13.049 1.00 88.25 117 GLU A CA 1
ATOM 933 C C . GLU A 1 117 ? 7.124 -13.406 -13.032 1.00 88.25 117 GLU A C 1
ATOM 935 O O . GLU A 1 117 ? 7.124 -12.755 -14.078 1.00 88.25 117 GLU A O 1
ATOM 940 N N . VAL A 1 118 ? 6.900 -12.819 -11.849 1.00 87.88 118 VAL A N 1
ATOM 941 C CA . VAL A 1 118 ? 6.663 -11.377 -11.706 1.00 87.88 118 VAL A CA 1
ATOM 942 C C . VAL A 1 118 ? 7.991 -10.631 -11.636 1.00 87.88 118 VAL A C 1
ATOM 944 O O . VAL A 1 118 ? 8.798 -10.840 -10.721 1.00 87.88 118 VAL A O 1
ATOM 947 N N . SER A 1 119 ? 8.198 -9.696 -12.566 1.00 87.88 119 SER A N 1
ATOM 948 C CA . SER A 1 119 ? 9.426 -8.903 -12.631 1.00 87.88 119 SER A CA 1
ATOM 949 C C . SER A 1 119 ? 9.636 -8.068 -11.365 1.00 87.88 119 SER A C 1
ATOM 951 O O . SER A 1 119 ? 8.691 -7.525 -10.791 1.00 87.88 119 SER A O 1
ATOM 953 N N . TYR A 1 120 ? 10.898 -7.853 -10.976 1.00 86.62 120 TYR A N 1
ATOM 954 C CA . TYR A 1 120 ? 11.246 -6.887 -9.927 1.00 86.62 120 TYR A CA 1
ATOM 955 C C . TYR A 1 120 ? 10.600 -5.516 -10.162 1.00 86.62 120 TYR A C 1
ATOM 957 O O . TYR A 1 120 ? 10.106 -4.888 -9.230 1.00 86.62 120 TYR A O 1
ATOM 965 N N . TRP A 1 121 ? 10.571 -5.060 -11.417 1.00 89.31 121 TRP A N 1
ATOM 966 C CA . TRP A 1 121 ? 10.054 -3.738 -11.759 1.00 89.31 121 TRP A CA 1
ATOM 967 C C . TRP A 1 121 ? 8.538 -3.626 -11.600 1.00 89.31 121 TRP A C 1
ATOM 969 O O . TRP A 1 121 ? 8.051 -2.532 -11.340 1.00 89.31 121 TRP A O 1
ATOM 979 N N . GLU A 1 122 ? 7.800 -4.734 -11.671 1.00 92.44 122 GLU A N 1
ATOM 980 C CA . GLU A 1 122 ? 6.375 -4.768 -11.325 1.00 92.44 122 GLU A CA 1
ATOM 981 C C . GLU A 1 122 ? 6.155 -4.608 -9.817 1.00 92.44 122 GLU A C 1
ATOM 983 O O . GLU A 1 122 ? 5.284 -3.846 -9.387 1.00 92.44 122 GLU A O 1
ATOM 988 N N . HIS A 1 123 ? 6.969 -5.285 -9.002 1.00 90.06 123 HIS A N 1
ATOM 989 C CA . HIS A 1 123 ? 6.929 -5.124 -7.550 1.00 90.06 123 HIS A CA 1
ATOM 990 C C . HIS A 1 123 ? 7.321 -3.701 -7.139 1.00 90.06 123 HIS A C 1
ATOM 992 O O . HIS A 1 123 ? 6.592 -3.037 -6.405 1.00 90.06 123 HIS A O 1
ATOM 998 N N . PHE A 1 124 ? 8.423 -3.189 -7.690 1.00 88.25 124 PHE A N 1
ATOM 999 C CA . PHE A 1 124 ? 8.883 -1.828 -7.434 1.00 88.25 124 PHE A CA 1
ATOM 1000 C C . PHE A 1 124 ? 7.844 -0.778 -7.857 1.00 88.25 124 PHE A C 1
ATOM 1002 O O . PHE A 1 124 ? 7.644 0.211 -7.158 1.00 88.25 124 PHE A O 1
ATOM 1009 N N . ALA A 1 125 ? 7.124 -1.005 -8.962 1.00 90.38 125 ALA A N 1
ATOM 1010 C CA . ALA A 1 125 ? 6.017 -0.147 -9.382 1.00 90.38 125 ALA A CA 1
ATOM 1011 C C . ALA A 1 125 ? 4.846 -0.153 -8.388 1.00 90.38 125 ALA A C 1
ATOM 1013 O O . ALA A 1 125 ? 4.235 0.887 -8.151 1.00 90.38 125 ALA A O 1
ATOM 1014 N N . SER A 1 126 ? 4.562 -1.306 -7.778 1.00 91.75 126 SER A N 1
ATOM 1015 C CA . SER A 1 126 ? 3.548 -1.432 -6.725 1.00 91.75 126 SER A CA 1
ATOM 1016 C C . SER A 1 126 ? 3.925 -0.576 -5.511 1.00 91.75 126 SER A C 1
ATOM 1018 O O . SER A 1 126 ? 3.120 0.226 -5.040 1.00 91.75 126 SER A O 1
ATOM 1020 N N . GLN A 1 127 ? 5.185 -0.658 -5.067 1.00 87.44 127 GLN A N 1
ATOM 1021 C CA . GLN A 1 127 ? 5.705 0.172 -3.975 1.00 87.44 127 GLN A CA 1
ATOM 1022 C C . GLN A 1 127 ? 5.660 1.664 -4.321 1.00 87.44 127 GLN A C 1
ATOM 1024 O O . GLN A 1 127 ? 5.132 2.457 -3.549 1.00 87.44 127 GLN A O 1
ATOM 1029 N N . ALA A 1 128 ? 6.115 2.038 -5.519 1.00 87.94 128 ALA A N 1
ATOM 1030 C CA . ALA A 1 128 ? 6.059 3.417 -5.996 1.00 87.94 128 ALA A CA 1
ATOM 1031 C C . ALA A 1 128 ? 4.624 3.976 -6.024 1.00 87.94 128 ALA A C 1
ATOM 1033 O O . ALA A 1 128 ? 4.413 5.143 -5.701 1.00 87.94 128 ALA A O 1
ATOM 1034 N N . GLY A 1 129 ? 3.632 3.152 -6.376 1.00 87.62 129 GLY A N 1
ATOM 1035 C CA . GLY A 1 129 ? 2.221 3.535 -6.334 1.00 87.62 129 GLY A CA 1
ATOM 1036 C C . GLY A 1 129 ? 1.740 3.899 -4.925 1.00 87.62 129 GLY A C 1
ATOM 1037 O O . GLY A 1 129 ? 1.026 4.887 -4.764 1.00 87.62 129 GLY A O 1
ATOM 1038 N N . ILE A 1 130 ? 2.163 3.153 -3.899 1.00 88.06 130 ILE A N 1
ATOM 1039 C CA . ILE A 1 130 ? 1.840 3.455 -2.492 1.00 88.06 130 ILE A CA 1
ATOM 1040 C C . ILE A 1 130 ? 2.452 4.797 -2.086 1.00 88.06 130 ILE A C 1
ATOM 1042 O O . ILE A 1 130 ? 1.729 5.670 -1.609 1.00 88.06 130 ILE A O 1
ATOM 1046 N N . GLU A 1 131 ? 3.742 4.997 -2.364 1.00 84.38 131 GLU A N 1
ATOM 1047 C CA . GLU A 1 131 ? 4.459 6.247 -2.064 1.00 84.38 131 GLU A CA 1
ATOM 1048 C C . GLU A 1 131 ? 3.797 7.469 -2.718 1.00 84.38 131 GLU A C 1
ATOM 1050 O O . GLU A 1 131 ? 3.707 8.538 -2.117 1.00 84.38 131 GLU A O 1
ATOM 1055 N N . MET A 1 132 ? 3.272 7.320 -3.942 1.00 82.69 132 MET A 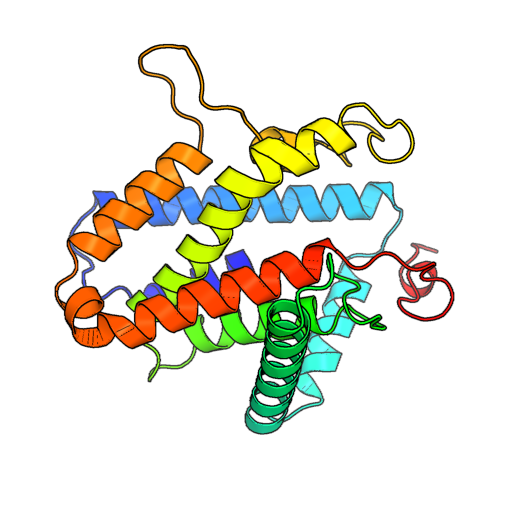N 1
ATOM 1056 C CA . MET A 1 132 ? 2.527 8.386 -4.624 1.00 82.69 132 MET A CA 1
ATOM 1057 C C . MET A 1 132 ? 1.230 8.749 -3.901 1.00 82.69 132 MET A C 1
ATOM 1059 O O . MET A 1 132 ? 0.931 9.933 -3.753 1.00 82.69 132 MET A O 1
ATOM 1063 N N . VAL A 1 133 ? 0.467 7.761 -3.426 1.00 80.81 133 VAL A N 1
ATOM 1064 C CA . VAL A 1 133 ? -0.757 8.037 -2.657 1.00 80.81 133 VAL A CA 1
ATOM 1065 C C . VAL A 1 133 ? -0.420 8.656 -1.305 1.00 80.81 133 VAL A C 1
ATOM 1067 O O . VAL A 1 133 ? -1.104 9.586 -0.886 1.00 80.81 133 VAL A O 1
ATOM 1070 N N . ILE A 1 134 ? 0.632 8.186 -0.635 1.00 81.44 134 ILE A N 1
ATOM 1071 C CA . ILE A 1 134 ? 1.093 8.770 0.626 1.00 81.44 134 ILE A CA 1
ATOM 1072 C C . ILE A 1 134 ? 1.446 10.246 0.418 1.00 81.44 134 ILE A C 1
ATOM 1074 O O . ILE A 1 134 ? 0.829 11.128 1.020 1.00 81.44 134 ILE A O 1
ATOM 1078 N N . PHE A 1 135 ? 2.359 10.533 -0.506 1.00 79.06 135 PHE A N 1
ATOM 1079 C CA . PHE A 1 135 ? 2.823 11.895 -0.724 1.00 79.06 135 PHE A CA 1
ATOM 1080 C C . PHE A 1 135 ? 1.703 12.848 -1.156 1.00 79.06 135 PHE A C 1
ATOM 1082 O O . PHE A 1 135 ? 1.621 13.951 -0.624 1.00 79.06 135 PHE A O 1
ATOM 1089 N N . ASP A 1 136 ? 0.829 12.448 -2.086 1.00 75.62 136 ASP A N 1
ATOM 1090 C CA . ASP A 1 136 ? -0.199 13.355 -2.605 1.00 75.62 136 ASP A CA 1
ATOM 1091 C C . ASP A 1 136 ? -1.455 13.383 -1.728 1.00 75.62 136 ASP A C 1
ATOM 1093 O O . ASP A 1 136 ? -1.973 14.459 -1.446 1.00 75.62 136 ASP A O 1
ATOM 1097 N N . VAL A 1 137 ? -1.976 12.240 -1.273 1.00 74.31 137 VAL A N 1
ATOM 1098 C CA . VAL A 1 137 ? -3.272 12.170 -0.569 1.00 74.31 137 VAL A CA 1
ATOM 1099 C C . VAL A 1 137 ? -3.103 12.303 0.941 1.00 74.31 137 VAL A C 1
ATOM 1101 O O . VAL A 1 137 ? -3.839 13.073 1.570 1.00 74.31 137 VAL A O 1
ATOM 1104 N N . VAL A 1 138 ? -2.143 11.590 1.541 1.00 75.75 138 VAL A N 1
ATOM 1105 C CA . VAL A 1 138 ? -1.959 11.634 3.000 1.00 75.75 138 VAL A CA 1
ATOM 1106 C C . VAL A 1 138 ? -1.497 13.023 3.427 1.00 75.75 138 VAL A C 1
ATOM 1108 O O . VAL A 1 138 ? -2.138 13.637 4.281 1.00 75.75 138 VAL A O 1
ATOM 1111 N N . THR A 1 139 ? -0.467 13.560 2.772 1.00 75.00 139 THR A N 1
ATOM 1112 C CA . THR A 1 139 ? 0.086 14.893 3.064 1.00 75.00 139 THR A CA 1
ATOM 1113 C C . THR A 1 139 ? -0.930 16.015 2.890 1.00 75.00 139 THR A C 1
ATOM 1115 O O . THR A 1 139 ? -1.034 16.897 3.741 1.00 75.00 139 THR A O 1
ATOM 1118 N N . THR A 1 140 ? -1.681 16.021 1.784 1.00 71.94 140 THR A N 1
ATOM 1119 C CA . THR A 1 140 ? -2.517 17.184 1.440 1.00 71.94 140 THR A CA 1
ATOM 1120 C C . THR A 1 140 ? -3.913 17.132 2.044 1.00 71.94 140 THR A C 1
ATOM 1122 O O . THR A 1 140 ? -4.523 18.182 2.239 1.00 71.94 140 THR A O 1
ATOM 1125 N N . THR A 1 141 ? -4.431 15.932 2.324 1.00 72.69 141 THR A N 1
ATOM 1126 C CA . THR A 1 141 ? -5.848 15.742 2.654 1.00 72.69 141 THR A CA 1
ATOM 1127 C C . THR A 1 141 ? -6.049 15.044 3.995 1.00 72.69 141 THR A C 1
ATOM 1129 O O . THR A 1 141 ? -6.760 15.576 4.847 1.00 72.69 141 THR A O 1
ATOM 1132 N N . ILE A 1 142 ? -5.422 13.883 4.220 1.00 74.44 142 ILE A N 1
ATOM 1133 C CA . ILE A 1 142 ? -5.691 13.073 5.423 1.00 74.44 142 ILE A CA 1
ATOM 1134 C C . ILE A 1 142 ? -5.046 13.696 6.662 1.00 74.44 142 ILE A C 1
ATOM 1136 O O . ILE A 1 142 ? -5.737 13.916 7.655 1.00 74.44 142 ILE A O 1
ATOM 1140 N N . LEU A 1 143 ? -3.753 14.033 6.615 1.00 79.50 143 LEU A N 1
ATOM 1141 C CA . LEU A 1 143 ? -3.045 14.570 7.777 1.00 79.50 143 LEU A CA 1
ATOM 1142 C C . LEU A 1 143 ? -3.709 15.845 8.338 1.00 79.50 143 LEU A C 1
ATOM 1144 O O . LEU A 1 143 ? -3.962 15.880 9.546 1.00 79.50 143 LEU A O 1
ATOM 1148 N N . PRO A 1 144 ? -4.072 16.863 7.526 1.00 77.38 144 PRO A N 1
ATOM 1149 C CA . PRO A 1 144 ? -4.777 18.042 8.034 1.00 77.38 144 PRO A CA 1
ATOM 1150 C C . PRO A 1 144 ? -6.104 17.716 8.736 1.00 77.38 144 PRO A C 1
ATOM 1152 O O . PRO A 1 144 ? -6.463 18.387 9.707 1.00 77.38 144 PRO A O 1
ATOM 1155 N N . GLY A 1 145 ? -6.810 16.684 8.258 1.00 75.50 145 GLY A N 1
ATOM 1156 C CA . GLY A 1 145 ? -8.054 16.183 8.843 1.00 75.50 145 GLY A CA 1
ATOM 1157 C C . GLY A 1 145 ? -7.861 15.313 10.088 1.00 75.50 145 GLY A C 1
ATOM 1158 O O . GLY A 1 145 ? -8.800 15.145 10.851 1.00 75.50 145 GLY A O 1
ATOM 1159 N N . VAL A 1 146 ? -6.664 14.783 10.347 1.00 78.19 146 VAL A N 1
ATOM 1160 C CA . VAL A 1 146 ? -6.372 14.021 11.574 1.00 78.19 146 VAL A CA 1
ATOM 1161 C C . VAL A 1 146 ? -5.859 14.942 12.683 1.00 78.19 146 VAL A C 1
ATOM 1163 O O . VAL A 1 146 ? -6.367 14.892 13.800 1.00 78.19 146 VAL A O 1
ATOM 1166 N N . LEU A 1 147 ? -4.901 15.829 12.384 1.00 78.19 147 LEU A N 1
ATOM 1167 C CA . LEU A 1 147 ? -4.169 16.624 13.391 1.00 78.19 147 LEU A CA 1
ATOM 1168 C C . LEU A 1 147 ? -4.993 17.685 14.133 1.00 78.19 147 LEU A C 1
ATOM 1170 O O . LEU A 1 147 ? -4.475 18.360 15.018 1.00 78.19 147 LEU A O 1
ATOM 1174 N N . ASN A 1 148 ? -6.263 17.851 13.777 1.00 68.56 148 ASN A N 1
ATOM 1175 C CA . ASN A 1 148 ? -7.157 18.836 14.385 1.00 68.56 148 ASN A CA 1
ATOM 1176 C C . ASN A 1 148 ? -8.415 18.203 14.998 1.00 68.56 148 ASN A C 1
ATOM 1178 O O . ASN A 1 148 ? -9.326 18.922 15.405 1.00 68.56 148 ASN A O 1
ATOM 1182 N N . HIS A 1 149 ? -8.470 16.870 15.069 1.00 76.19 149 HIS A N 1
ATOM 1183 C CA . HIS A 1 149 ? -9.648 16.123 15.501 1.00 76.19 149 HIS A CA 1
ATOM 1184 C C . HIS A 1 149 ? -9.314 15.259 16.725 1.00 76.19 149 HIS A C 1
ATOM 1186 O O . HIS A 1 149 ? -8.683 14.218 16.568 1.00 76.19 149 HIS A O 1
ATOM 1192 N N . PRO A 1 150 ? -9.745 15.637 17.946 1.00 76.56 150 PRO A N 1
ATOM 1193 C CA . PRO A 1 150 ? -9.377 14.940 19.189 1.00 76.56 150 PRO A CA 1
ATOM 1194 C C . PRO A 1 150 ? -9.774 13.458 19.246 1.00 76.56 150 PRO A C 1
ATOM 1196 O O . PRO A 1 150 ? -9.188 12.677 19.988 1.00 76.56 150 PRO A O 1
ATOM 1199 N N . GLU A 1 151 ? -10.784 13.064 18.472 1.00 70.62 151 GLU A N 1
ATOM 1200 C CA . GLU A 1 151 ? -11.214 11.669 18.344 1.00 70.62 151 GLU A CA 1
ATOM 1201 C C . GLU A 1 151 ? -10.222 10.795 17.554 1.00 70.62 151 GLU A C 1
ATOM 1203 O O . GLU A 1 151 ? -10.152 9.586 17.794 1.00 70.62 151 GLU A O 1
ATOM 1208 N N . LEU A 1 152 ? -9.420 11.415 16.679 1.00 68.81 152 LEU A N 1
ATOM 1209 C CA . LEU A 1 152 ? -8.425 10.787 15.802 1.00 68.81 152 LEU A CA 1
ATOM 1210 C C . LEU A 1 152 ? -6.978 11.070 16.261 1.00 68.81 152 LEU A C 1
ATOM 1212 O O . LEU A 1 152 ? -6.101 10.215 16.119 1.00 68.81 152 LEU A O 1
ATOM 1216 N N . ASP A 1 153 ? -6.722 12.235 16.860 1.00 76.06 153 ASP A N 1
ATOM 1217 C CA . ASP A 1 153 ? -5.436 12.624 17.447 1.00 76.06 153 ASP A CA 1
ATOM 1218 C C . ASP A 1 153 ? -5.376 12.288 18.945 1.00 76.06 153 ASP A C 1
ATOM 1220 O O . ASP A 1 153 ? -5.558 13.132 19.823 1.00 76.06 153 ASP A O 1
ATOM 1224 N N . ARG A 1 154 ? -5.090 11.017 19.235 1.00 72.50 154 ARG A N 1
ATOM 1225 C CA . ARG A 1 154 ? -4.809 10.482 20.573 1.00 72.50 154 ARG A CA 1
ATOM 1226 C C . ARG A 1 154 ? -3.316 10.566 20.929 1.00 72.50 154 ARG A C 1
ATOM 1228 O O . ARG A 1 154 ? -2.841 9.826 21.789 1.00 72.50 154 ARG A O 1
ATOM 1235 N N . GLY A 1 155 ? -2.557 11.455 20.281 1.00 75.06 155 GLY A N 1
ATOM 1236 C CA . GLY A 1 155 ? -1.122 11.635 20.505 1.00 75.06 155 GLY A CA 1
ATOM 1237 C C . GLY A 1 155 ? -0.241 10.784 19.587 1.00 75.06 155 GLY A C 1
ATOM 1238 O O . GLY A 1 155 ? -0.660 10.356 18.513 1.00 75.06 155 GLY A O 1
ATOM 1239 N N . LEU A 1 156 ? 1.019 10.560 19.985 1.00 75.25 156 LEU A N 1
ATOM 1240 C CA . LEU A 1 156 ? 2.032 9.902 19.139 1.00 75.25 156 LEU A CA 1
ATOM 1241 C C . LEU A 1 156 ? 1.572 8.535 18.618 1.00 75.25 156 LEU A C 1
ATOM 1243 O O . LEU A 1 156 ? 1.795 8.215 17.458 1.00 75.25 156 LEU A O 1
ATOM 1247 N N . ALA A 1 157 ? 0.857 7.769 19.436 1.00 69.69 157 ALA A N 1
ATOM 1248 C CA . ALA A 1 157 ? 0.378 6.450 19.051 1.00 69.69 157 ALA A CA 1
ATOM 1249 C C . ALA A 1 157 ? -0.723 6.453 17.980 1.00 69.69 157 ALA A C 1
ATOM 1251 O O . ALA A 1 157 ? -1.009 5.400 17.435 1.00 69.69 157 ALA A O 1
ATOM 1252 N N . SER A 1 158 ? -1.356 7.585 17.661 1.00 70.25 158 SER A N 1
ATOM 1253 C CA . SER A 1 158 ? -2.301 7.652 16.538 1.00 70.25 158 SER A CA 1
ATOM 1254 C C . SER A 1 158 ? -1.853 8.588 15.426 1.00 70.25 158 SER A C 1
ATOM 1256 O O . SER A 1 158 ? -2.374 8.479 14.324 1.00 70.25 158 SER A O 1
ATOM 1258 N N . THR A 1 159 ? -0.893 9.485 15.686 1.00 76.75 159 THR A N 1
ATOM 1259 C CA . THR A 1 159 ? -0.473 10.516 14.724 1.00 76.75 159 THR A CA 1
ATOM 1260 C C . THR A 1 159 ? 0.975 10.469 14.289 1.00 76.75 159 THR A C 1
ATOM 1262 O O . THR A 1 159 ? 1.323 11.213 13.378 1.00 76.75 159 THR A O 1
ATOM 1265 N N . HIS A 1 160 ? 1.822 9.622 14.877 1.00 80.69 160 HIS A N 1
ATOM 1266 C CA . HIS A 1 160 ? 3.234 9.583 14.497 1.00 80.69 160 HIS A CA 1
ATOM 1267 C C . HIS A 1 160 ? 3.425 9.150 13.041 1.00 80.69 160 HIS A C 1
ATOM 1269 O O . HIS A 1 160 ? 4.044 9.902 12.300 1.00 80.69 160 HIS A O 1
ATOM 1275 N N . TRP A 1 161 ? 2.787 8.054 12.610 1.00 80.31 161 TRP A N 1
ATOM 1276 C CA . TRP A 1 161 ? 2.860 7.582 11.220 1.00 80.31 161 TRP A CA 1
ATOM 1277 C C . TRP A 1 161 ? 2.362 8.653 10.242 1.00 80.31 161 TRP A C 1
ATOM 1279 O O . TRP A 1 161 ? 3.035 8.991 9.276 1.00 80.31 161 TRP A O 1
ATOM 1289 N N . TRP A 1 162 ? 1.215 9.281 10.539 1.00 79.88 162 TRP A N 1
ATOM 1290 C CA . TRP A 1 162 ? 0.681 10.352 9.692 1.00 79.88 162 TRP A CA 1
ATOM 1291 C C . TRP A 1 162 ? 1.621 11.563 9.630 1.00 79.88 162 TRP A C 1
ATOM 1293 O O . TRP A 1 162 ? 1.739 12.184 8.582 1.00 79.88 162 TRP A O 1
ATOM 1303 N N . LYS A 1 163 ? 2.276 11.928 10.738 1.00 79.31 163 LYS A N 1
ATOM 1304 C CA . LYS A 1 163 ? 3.214 13.063 10.801 1.00 79.31 163 LYS A CA 1
ATOM 1305 C C . LYS A 1 163 ? 4.542 12.768 10.116 1.00 79.31 163 LYS A C 1
ATOM 1307 O O . LYS A 1 163 ? 5.155 13.702 9.616 1.00 79.31 163 LYS A O 1
ATOM 1312 N N . GLU A 1 164 ? 4.988 11.518 10.143 1.00 78.19 164 GLU A N 1
ATOM 1313 C CA . GLU A 1 164 ? 6.164 11.045 9.415 1.00 78.19 164 GLU A CA 1
ATOM 1314 C C . GLU A 1 164 ? 5.907 11.133 7.913 1.00 78.19 164 GLU A C 1
ATOM 1316 O O . GLU A 1 164 ? 6.641 11.832 7.226 1.00 78.19 164 GLU A O 1
ATOM 1321 N N . HIS A 1 165 ? 4.770 10.596 7.466 1.00 76.62 165 HIS A N 1
ATOM 1322 C CA . HIS A 1 165 ? 4.450 10.452 6.049 1.00 76.62 165 HIS A CA 1
ATOM 1323 C C . HIS A 1 165 ? 3.712 11.614 5.383 1.00 76.62 165 HIS A C 1
ATOM 1325 O O . HIS A 1 165 ? 3.708 11.753 4.165 1.00 76.62 165 HIS A O 1
ATOM 1331 N N . GLY A 1 166 ? 3.038 12.450 6.164 1.00 71.75 166 GLY A N 1
ATOM 1332 C CA . GLY A 1 166 ? 2.294 13.604 5.673 1.00 71.75 166 GLY A CA 1
ATOM 1333 C C . GLY A 1 166 ? 3.089 14.904 5.759 1.00 71.75 166 GLY A C 1
ATOM 1334 O O . GLY A 1 166 ? 2.488 15.971 5.901 1.00 71.75 166 GLY A O 1
ATOM 1335 N N . GLN A 1 167 ? 4.425 14.850 5.756 1.00 70.44 167 GLN A N 1
ATOM 1336 C CA . GLN A 1 167 ? 5.234 16.061 5.853 1.00 70.44 167 GLN A CA 1
ATOM 1337 C C . GLN A 1 167 ? 5.036 16.920 4.598 1.00 70.44 167 GLN A C 1
ATOM 1339 O O . GLN A 1 167 ? 5.365 16.484 3.492 1.00 70.44 167 GLN A O 1
ATOM 1344 N N . PRO A 1 168 ? 4.515 18.158 4.728 1.00 63.53 168 PRO A N 1
ATOM 1345 C CA . PRO A 1 168 ? 4.437 19.044 3.582 1.00 63.53 168 PRO A CA 1
ATOM 1346 C C . PRO A 1 168 ? 5.856 19.285 3.042 1.00 63.53 168 PRO A C 1
ATOM 1348 O O . PRO A 1 168 ? 6.797 19.342 3.840 1.00 63.53 168 PRO A O 1
ATOM 1351 N N . PRO A 1 169 ? 6.024 19.469 1.719 1.00 61.78 169 PRO A N 1
ATOM 1352 C CA . PRO A 1 169 ? 7.332 19.691 1.111 1.00 61.78 169 PRO A CA 1
ATOM 1353 C C . PRO A 1 169 ? 8.103 20.768 1.873 1.00 61.78 169 PRO A C 1
ATOM 1355 O O . PRO A 1 169 ? 7.612 21.891 2.042 1.00 61.78 169 PRO A O 1
ATOM 1358 N N . THR A 1 170 ? 9.287 20.422 2.381 1.00 57.16 170 THR A N 1
ATOM 1359 C CA . THR A 1 170 ? 10.023 21.323 3.271 1.00 57.16 170 THR A CA 1
ATOM 1360 C C . THR A 1 170 ? 10.429 22.581 2.491 1.00 57.16 170 THR A C 1
ATOM 1362 O O . THR A 1 170 ? 11.161 22.475 1.508 1.00 57.16 170 THR A O 1
ATOM 1365 N N . PRO A 1 171 ? 10.051 23.803 2.915 1.00 53.34 171 PRO A N 1
ATOM 1366 C CA . PRO A 1 171 ? 10.467 25.028 2.223 1.00 53.34 171 PRO A CA 1
ATOM 1367 C C . PRO A 1 171 ? 11.958 25.362 2.429 1.00 53.34 171 PRO A C 1
ATOM 1369 O O . PRO A 1 171 ? 12.462 26.346 1.885 1.00 53.34 171 PRO A O 1
ATOM 1372 N N . VAL A 1 172 ? 12.677 24.570 3.232 1.00 61.53 172 VAL A N 1
ATOM 1373 C CA . VAL A 1 172 ? 14.094 24.766 3.549 1.00 61.53 172 VAL A CA 1
ATOM 1374 C C . VAL A 1 172 ? 14.962 24.161 2.447 1.00 61.53 172 VAL A C 1
ATOM 1376 O O . VAL A 1 172 ? 15.010 22.946 2.263 1.00 61.53 172 VAL A O 1
ATOM 1379 N N . LEU A 1 173 ? 15.700 25.021 1.742 1.00 53.84 173 LEU A N 1
ATOM 1380 C CA . LEU A 1 173 ? 16.628 24.623 0.683 1.00 53.84 173 LEU A CA 1
ATOM 1381 C C . LEU A 1 173 ? 17.629 23.571 1.203 1.00 53.84 173 LEU A C 1
ATOM 1383 O O . LEU A 1 173 ? 18.427 23.855 2.094 1.00 53.84 173 LEU A O 1
ATOM 1387 N N . GLY A 1 174 ? 17.600 22.364 0.631 1.00 61.34 174 GLY A N 1
ATOM 1388 C CA . GLY A 1 174 ? 18.535 21.277 0.952 1.00 61.34 174 GLY A CA 1
ATOM 1389 C C . GLY A 1 174 ? 18.024 20.221 1.939 1.00 61.34 174 GLY A C 1
ATOM 1390 O O . GLY A 1 174 ? 18.662 19.176 2.052 1.00 61.34 174 GLY A O 1
ATOM 1391 N N . HIS A 1 175 ? 16.873 20.429 2.586 1.00 68.12 175 HIS A N 1
ATOM 1392 C CA . HIS A 1 175 ? 16.198 19.392 3.371 1.00 68.12 175 HIS A CA 1
ATOM 1393 C C . HIS A 1 175 ? 15.018 18.822 2.589 1.00 68.12 175 HIS A C 1
ATOM 1395 O O . HIS A 1 175 ? 14.171 19.562 2.102 1.00 68.12 175 HIS A O 1
ATOM 1401 N N . ARG A 1 176 ? 14.995 17.496 2.454 1.00 69.56 176 ARG A N 1
ATOM 1402 C CA . ARG A 1 176 ? 13.920 16.742 1.805 1.00 69.56 176 ARG A CA 1
ATOM 1403 C C . ARG A 1 176 ? 13.328 15.772 2.815 1.00 69.56 176 ARG A C 1
ATOM 1405 O O . ARG A 1 176 ? 14.102 15.155 3.555 1.00 69.56 176 ARG A O 1
ATOM 1412 N N . THR A 1 177 ? 12.009 15.649 2.798 1.00 76.75 177 THR A N 1
ATOM 1413 C CA . THR A 1 177 ? 11.249 14.606 3.508 1.00 76.75 177 THR A CA 1
ATOM 1414 C C . THR A 1 177 ? 11.620 13.226 2.957 1.00 76.75 177 THR A C 1
ATOM 1416 O O . THR A 1 177 ? 12.262 13.128 1.898 1.00 76.75 177 THR A O 1
ATOM 1419 N N . ASP A 1 178 ? 11.284 12.161 3.677 1.00 77.25 178 ASP A N 1
ATOM 1420 C CA . ASP A 1 178 ? 11.586 10.797 3.237 1.00 77.25 178 ASP A CA 1
A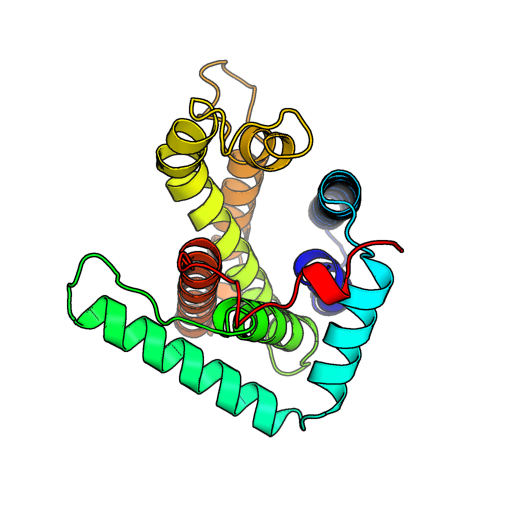TOM 1421 C C . ASP A 1 178 ? 10.703 10.397 2.043 1.00 77.25 178 ASP A C 1
ATOM 1423 O O . ASP A 1 178 ? 11.220 9.917 1.033 1.00 77.25 178 ASP A O 1
ATOM 1427 N N . GLU A 1 179 ? 9.447 10.835 2.016 1.00 78.25 179 GLU A N 1
ATOM 1428 C CA . GLU A 1 179 ? 8.504 10.640 0.906 1.00 78.25 179 GLU A CA 1
ATOM 1429 C C . GLU A 1 179 ? 8.985 11.343 -0.369 1.00 78.25 179 GLU A C 1
ATOM 1431 O O . GLU A 1 179 ? 8.944 10.783 -1.469 1.00 78.25 179 GLU A O 1
ATOM 1436 N N . GLU A 1 180 ? 9.527 12.564 -0.257 1.00 78.50 180 GLU A N 1
ATOM 1437 C CA . GLU A 1 180 ? 10.140 13.239 -1.404 1.00 78.50 180 GLU A CA 1
ATOM 1438 C C . GLU A 1 180 ? 11.303 12.413 -1.964 1.00 78.50 180 GLU A C 1
ATOM 1440 O O . GLU A 1 180 ? 11.488 12.338 -3.189 1.00 78.50 180 GLU A O 1
ATOM 1445 N N . LYS A 1 181 ? 12.128 11.816 -1.093 1.00 80.62 181 LYS A N 1
ATOM 1446 C CA . LYS A 1 181 ? 13.248 10.964 -1.517 1.00 80.62 181 LYS A CA 1
ATOM 1447 C C . LYS A 1 181 ? 12.723 9.694 -2.183 1.00 80.62 181 LYS A C 1
ATOM 1449 O O . LYS A 1 181 ? 13.217 9.387 -3.271 1.00 80.62 181 LYS A O 1
ATOM 1454 N N . HIS A 1 182 ? 11.717 9.033 -1.612 1.00 81.06 182 HIS A N 1
ATOM 1455 C CA . HIS A 1 182 ? 11.082 7.835 -2.166 1.00 81.06 182 HIS A CA 1
ATOM 1456 C C . HIS A 1 182 ? 10.483 8.085 -3.546 1.00 81.06 182 HIS A C 1
ATOM 1458 O O . HIS A 1 182 ? 10.772 7.341 -4.487 1.00 81.06 182 HIS A O 1
ATOM 1464 N N . LEU A 1 183 ? 9.757 9.188 -3.735 1.00 81.00 183 LEU A N 1
ATOM 1465 C CA . LEU A 1 183 ? 9.209 9.550 -5.042 1.00 81.00 183 LEU A CA 1
ATOM 1466 C C . LEU A 1 183 ? 10.285 9.853 -6.080 1.00 81.00 183 LEU A C 1
ATOM 1468 O O . LEU A 1 183 ? 10.190 9.425 -7.234 1.00 81.00 183 LEU A O 1
ATOM 1472 N N . ALA A 1 184 ? 11.326 10.595 -5.699 1.00 80.62 184 ALA A N 1
ATOM 1473 C CA . ALA A 1 184 ? 12.408 10.904 -6.627 1.00 80.62 184 ALA A CA 1
ATOM 1474 C C . ALA A 1 184 ? 13.217 9.660 -7.002 1.00 80.62 184 ALA A C 1
ATOM 1476 O O . ALA A 1 184 ? 13.618 9.529 -8.164 1.00 80.62 184 ALA A O 1
ATOM 1477 N N . LEU A 1 185 ? 13.444 8.756 -6.045 1.00 82.00 185 LEU A N 1
ATOM 1478 C CA . LEU A 1 185 ? 14.071 7.465 -6.291 1.00 82.00 185 LEU A CA 1
ATOM 1479 C C . LEU A 1 185 ? 13.207 6.637 -7.241 1.00 82.00 185 LEU A C 1
ATOM 1481 O O . LEU A 1 185 ? 13.710 6.222 -8.281 1.00 82.00 185 LEU A O 1
ATOM 1485 N N . SER A 1 186 ? 11.915 6.494 -6.942 1.00 84.06 186 SER A N 1
ATOM 1486 C CA . SER A 1 186 ? 10.951 5.746 -7.753 1.00 84.06 186 SER A CA 1
ATOM 1487 C C . SER A 1 186 ? 10.912 6.248 -9.192 1.00 84.06 186 SER A C 1
ATOM 1489 O O . SER A 1 186 ? 11.131 5.482 -10.132 1.00 84.06 186 SER A O 1
ATOM 1491 N N . ARG A 1 187 ? 10.761 7.566 -9.377 1.00 83.12 187 ARG A N 1
ATOM 1492 C CA . ARG A 1 187 ? 10.780 8.209 -10.698 1.00 83.12 187 ARG A CA 1
ATOM 1493 C C . ARG A 1 187 ? 12.096 7.969 -11.431 1.00 83.12 187 ARG A C 1
ATOM 1495 O O . ARG A 1 187 ? 12.097 7.683 -12.624 1.00 83.12 187 ARG A O 1
ATOM 1502 N N . THR A 1 188 ? 13.224 8.119 -10.741 1.00 81.81 188 THR A N 1
ATOM 1503 C CA . THR A 1 188 ? 14.545 7.951 -11.357 1.00 81.81 188 THR A CA 1
ATOM 1504 C C . THR A 1 188 ? 14.793 6.501 -11.758 1.00 81.81 188 THR A C 1
ATOM 1506 O O . THR A 1 188 ? 15.301 6.260 -12.850 1.00 81.81 188 THR A O 1
ATOM 1509 N N . ALA A 1 189 ? 14.447 5.550 -10.893 1.00 80.88 189 ALA A N 1
ATOM 1510 C CA . ALA A 1 189 ? 14.674 4.129 -11.104 1.00 80.88 189 ALA A CA 1
ATOM 1511 C C . ALA A 1 189 ? 13.794 3.581 -12.236 1.00 80.88 189 ALA A C 1
ATOM 1513 O O . ALA A 1 189 ? 14.328 2.967 -13.158 1.00 80.88 189 ALA A O 1
ATOM 1514 N N . LEU A 1 190 ? 12.490 3.886 -12.228 1.00 83.56 190 LEU A N 1
ATOM 1515 C CA . LEU A 1 190 ? 11.563 3.456 -13.281 1.00 83.56 190 LEU A CA 1
ATOM 1516 C C . LEU A 1 190 ? 11.950 4.040 -14.647 1.00 83.56 190 LEU A C 1
ATOM 1518 O O . LEU A 1 190 ? 12.118 3.289 -15.601 1.00 83.56 190 LEU A O 1
ATOM 1522 N N . ASN A 1 191 ? 12.209 5.351 -14.735 1.00 80.62 191 ASN A N 1
ATOM 1523 C CA . ASN A 1 191 ? 12.533 5.994 -16.016 1.00 80.62 191 ASN A CA 1
ATOM 1524 C C . ASN A 1 191 ? 13.868 5.530 -16.617 1.00 80.62 191 ASN A C 1
ATOM 1526 O O . ASN A 1 191 ? 14.046 5.567 -17.834 1.00 80.62 191 ASN A O 1
ATOM 1530 N N . ARG A 1 192 ? 14.838 5.146 -15.778 1.00 82.19 192 ARG A N 1
ATOM 1531 C CA . ARG A 1 192 ? 16.173 4.723 -16.232 1.00 82.19 192 ARG A CA 1
ATOM 1532 C C . ARG A 1 192 ? 16.277 3.228 -16.516 1.00 82.19 192 ARG A C 1
ATOM 1534 O O . ARG A 1 192 ? 17.280 2.810 -17.085 1.00 82.19 192 ARG A O 1
ATOM 1541 N N . SER A 1 193 ? 15.294 2.432 -16.109 1.00 83.00 193 SER A N 1
ATOM 1542 C CA . SER A 1 193 ? 15.330 0.987 -16.297 1.00 83.00 193 SER A CA 1
ATOM 1543 C C . SER A 1 193 ? 14.858 0.599 -17.696 1.00 83.00 193 SER A C 1
ATOM 1545 O O . SER A 1 193 ? 13.696 0.780 -18.049 1.00 83.00 193 SER A O 1
ATOM 1547 N N . GLU A 1 194 ? 15.752 0.012 -18.493 1.00 84.31 194 GLU A N 1
ATOM 1548 C CA . GLU A 1 194 ? 15.404 -0.551 -19.806 1.00 84.31 194 GLU A CA 1
ATOM 1549 C C . GLU A 1 194 ? 14.343 -1.653 -19.689 1.00 84.31 194 GLU A C 1
ATOM 1551 O O . GLU A 1 194 ? 13.416 -1.709 -20.498 1.00 84.31 194 GLU A O 1
ATOM 1556 N N . MET A 1 195 ? 14.432 -2.488 -18.647 1.00 85.19 195 MET A N 1
ATOM 1557 C CA . MET A 1 195 ? 13.452 -3.542 -18.393 1.00 85.19 195 MET A CA 1
ATOM 1558 C C . MET A 1 195 ? 12.088 -2.947 -18.036 1.00 85.19 195 MET A C 1
ATOM 1560 O O . MET A 1 195 ? 11.101 -3.306 -18.670 1.00 85.19 195 MET A O 1
ATOM 1564 N N . ALA A 1 196 ? 12.025 -1.989 -17.102 1.00 86.12 196 ALA A N 1
ATOM 1565 C CA . ALA A 1 196 ? 10.761 -1.342 -16.736 1.00 86.12 196 ALA A CA 1
ATOM 1566 C C . ALA A 1 196 ? 10.100 -0.673 -17.951 1.00 86.12 196 ALA A C 1
ATOM 1568 O O . ALA A 1 196 ? 8.897 -0.809 -18.148 1.00 86.12 196 ALA A O 1
ATOM 1569 N N . ASN A 1 197 ? 10.898 -0.027 -18.806 1.00 87.12 197 ASN A N 1
ATOM 1570 C CA . ASN A 1 197 ? 10.420 0.582 -20.046 1.00 87.12 197 ASN A CA 1
ATOM 1571 C C . ASN A 1 197 ? 9.947 -0.460 -21.079 1.00 87.12 197 ASN A C 1
ATOM 1573 O O . ASN A 1 197 ? 9.025 -0.186 -21.844 1.00 87.12 197 ASN A O 1
ATOM 1577 N N . THR A 1 198 ? 10.539 -1.659 -21.095 1.00 93.19 198 THR A N 1
ATOM 1578 C CA . THR A 1 198 ? 10.120 -2.765 -21.976 1.00 93.19 198 THR A CA 1
ATOM 1579 C C . THR A 1 198 ? 8.757 -3.323 -21.567 1.00 93.19 198 THR A C 1
ATOM 1581 O O . THR A 1 198 ? 7.922 -3.591 -22.429 1.00 93.19 198 THR A O 1
ATOM 1584 N N . ILE A 1 199 ? 8.502 -3.453 -20.262 1.00 92.06 199 ILE A N 1
ATOM 1585 C CA . ILE A 1 199 ? 7.228 -3.939 -19.704 1.00 92.06 199 ILE A CA 1
ATOM 1586 C C . ILE A 1 199 ? 6.314 -2.797 -19.226 1.00 92.06 199 ILE A C 1
ATOM 1588 O O . ILE A 1 199 ? 5.516 -2.976 -18.305 1.00 92.06 199 ILE A O 1
ATOM 1592 N N . GLY A 1 200 ? 6.422 -1.618 -19.850 1.00 90.94 200 GLY A N 1
ATOM 1593 C CA . GLY A 1 200 ? 5.836 -0.367 -19.354 1.00 90.94 200 GLY A CA 1
ATOM 1594 C C . GLY A 1 200 ? 4.344 -0.446 -19.021 1.00 90.94 200 GLY A C 1
ATOM 1595 O O . GLY A 1 200 ? 3.936 -0.013 -17.948 1.00 90.94 200 GLY A O 1
ATOM 1596 N N . SER A 1 201 ? 3.528 -1.084 -19.867 1.00 94.00 201 SER A N 1
ATOM 1597 C CA . SER A 1 201 ? 2.090 -1.238 -19.595 1.00 94.00 201 SER A CA 1
ATOM 1598 C C . SER A 1 201 ? 1.798 -2.100 -18.362 1.00 94.00 201 SER A C 1
ATOM 1600 O O . SER A 1 201 ? 0.839 -1.841 -17.637 1.00 94.00 201 SER A O 1
ATOM 1602 N N . THR A 1 202 ? 2.618 -3.122 -18.107 1.00 93.88 202 THR A N 1
ATOM 1603 C CA . THR A 1 202 ? 2.491 -3.971 -16.916 1.00 93.88 202 THR A CA 1
ATOM 1604 C C . THR A 1 202 ? 2.885 -3.188 -15.666 1.00 93.88 202 THR A C 1
ATOM 1606 O O . THR A 1 202 ? 2.154 -3.200 -14.680 1.00 93.88 202 THR A O 1
ATOM 1609 N N . VAL A 1 203 ? 3.989 -2.437 -15.734 1.00 92.69 203 VAL A N 1
ATOM 1610 C CA . VAL A 1 203 ? 4.456 -1.534 -14.667 1.00 92.69 203 VAL A CA 1
ATOM 1611 C C . VAL A 1 203 ? 3.383 -0.505 -14.299 1.00 92.69 203 VAL A C 1
ATOM 1613 O O . VAL A 1 203 ? 3.043 -0.364 -13.124 1.00 92.69 203 VAL A O 1
ATOM 1616 N N . GLU A 1 204 ? 2.793 0.165 -15.290 1.00 92.31 204 GLU A N 1
ATOM 1617 C CA . GLU A 1 204 ? 1.713 1.136 -15.078 1.00 92.31 204 GLU A CA 1
ATOM 1618 C C . GLU A 1 204 ? 0.474 0.491 -14.447 1.00 92.31 204 GLU A C 1
ATOM 1620 O O . GLU A 1 204 ? -0.093 1.035 -13.496 1.00 92.31 204 GLU A O 1
ATOM 1625 N N . SER A 1 205 ? 0.065 -0.687 -14.935 1.00 93.44 205 SER A N 1
ATOM 1626 C CA . SER A 1 205 ? -1.090 -1.402 -14.386 1.00 93.44 205 SER A CA 1
ATOM 1627 C C . SER A 1 205 ? -0.873 -1.795 -12.924 1.00 93.44 205 SER A C 1
ATOM 1629 O O . SER A 1 205 ? -1.779 -1.616 -12.112 1.00 93.44 205 SER A O 1
ATOM 1631 N N . ARG A 1 206 ? 0.321 -2.290 -12.575 1.00 92.94 206 ARG A N 1
ATOM 1632 C CA . ARG A 1 206 ? 0.681 -2.698 -11.207 1.00 92.94 206 ARG A CA 1
ATOM 1633 C C . ARG A 1 206 ? 0.667 -1.525 -10.235 1.00 92.94 206 ARG A C 1
ATOM 1635 O O . ARG A 1 206 ? 0.055 -1.619 -9.170 1.00 92.94 206 ARG A O 1
ATOM 1642 N N . ALA A 1 207 ? 1.267 -0.401 -10.629 1.00 92.31 207 ALA A N 1
ATOM 1643 C CA . ALA A 1 207 ? 1.214 0.826 -9.842 1.00 92.31 207 ALA A CA 1
ATOM 1644 C C . ALA A 1 207 ? -0.241 1.268 -9.623 1.00 92.31 207 ALA A C 1
ATOM 1646 O O . ALA A 1 207 ? -0.664 1.474 -8.487 1.00 92.31 207 ALA A O 1
ATOM 1647 N N . ALA A 1 208 ? -1.039 1.336 -10.691 1.00 90.44 208 ALA A N 1
ATOM 1648 C CA . ALA A 1 208 ? -2.425 1.785 -10.612 1.00 90.44 208 ALA A CA 1
ATOM 1649 C C . ALA A 1 208 ? -3.313 0.861 -9.758 1.00 90.44 208 ALA A C 1
ATOM 1651 O O . ALA A 1 208 ? -4.182 1.344 -9.033 1.00 90.44 208 ALA A O 1
ATOM 1652 N N . ASP A 1 209 ? -3.121 -0.455 -9.829 1.00 92.44 209 ASP A N 1
ATOM 1653 C CA . ASP A 1 209 ? -3.870 -1.415 -9.013 1.00 92.44 209 ASP A CA 1
ATOM 1654 C C . ASP A 1 209 ? -3.502 -1.322 -7.540 1.00 92.44 209 ASP A C 1
ATOM 1656 O O . ASP A 1 209 ? -4.393 -1.281 -6.690 1.00 92.44 209 ASP A O 1
ATOM 1660 N N . THR A 1 210 ? -2.215 -1.161 -7.240 1.00 91.81 210 THR A N 1
ATOM 1661 C CA . THR A 1 210 ? -1.768 -0.960 -5.862 1.00 91.81 210 THR A CA 1
ATOM 1662 C C . THR A 1 210 ? -2.302 0.352 -5.289 1.00 91.81 210 THR A C 1
ATOM 1664 O O . THR A 1 210 ? -2.816 0.364 -4.174 1.00 91.81 210 THR A O 1
ATOM 1667 N N . MET A 1 211 ? -2.283 1.443 -6.065 1.00 88.44 211 MET A N 1
ATOM 1668 C CA . MET A 1 211 ? -2.872 2.727 -5.657 1.00 88.44 211 MET A CA 1
ATOM 1669 C C . MET A 1 211 ? -4.363 2.593 -5.317 1.00 88.44 211 MET A C 1
ATOM 1671 O O . MET A 1 211 ? -4.824 3.148 -4.320 1.00 88.44 211 MET A O 1
ATOM 1675 N N . ARG A 1 212 ? -5.125 1.846 -6.127 1.00 85.56 212 ARG A N 1
ATOM 1676 C CA . ARG A 1 212 ? -6.560 1.606 -5.902 1.00 85.56 212 ARG A CA 1
ATOM 1677 C C . ARG A 1 212 ? -6.815 0.802 -4.634 1.00 85.56 212 ARG A C 1
ATOM 1679 O O . ARG A 1 212 ? -7.678 1.186 -3.849 1.00 85.56 212 ARG A O 1
ATOM 1686 N N . LEU A 1 213 ? -6.077 -0.291 -4.439 1.00 84.50 213 LEU A N 1
ATOM 1687 C CA . LEU A 1 213 ? -6.206 -1.142 -3.254 1.00 84.50 213 LEU A CA 1
ATOM 1688 C C . LEU A 1 213 ? -5.809 -0.393 -1.982 1.00 84.50 213 LEU A C 1
ATOM 1690 O O . LEU A 1 213 ? -6.531 -0.449 -0.991 1.00 84.50 213 LEU A O 1
ATOM 1694 N N . PHE A 1 214 ? -4.718 0.373 -2.031 1.00 84.88 214 PHE A N 1
ATOM 1695 C CA . PHE A 1 214 ? -4.275 1.196 -0.910 1.00 84.88 214 PHE A CA 1
ATOM 1696 C C . PHE A 1 214 ? -5.294 2.286 -0.559 1.00 84.88 214 PHE A C 1
ATOM 1698 O O . PHE A 1 214 ? -5.653 2.437 0.604 1.00 84.88 214 PHE A O 1
ATOM 1705 N N . ALA A 1 215 ? -5.843 2.990 -1.553 1.00 77.12 215 ALA A N 1
ATOM 1706 C CA . ALA A 1 215 ? -6.909 3.960 -1.312 1.00 77.12 215 ALA A CA 1
ATOM 1707 C C . ALA A 1 215 ? -8.163 3.302 -0.709 1.00 77.12 215 ALA A C 1
ATOM 1709 O O . ALA A 1 215 ? -8.721 3.815 0.259 1.00 77.12 215 ALA A O 1
ATOM 1710 N N . ALA A 1 216 ? -8.586 2.147 -1.231 1.00 76.00 216 ALA A N 1
ATOM 1711 C CA . ALA A 1 216 ? -9.735 1.412 -0.706 1.00 76.00 216 ALA A CA 1
ATOM 1712 C C . ALA A 1 216 ? -9.512 0.921 0.738 1.00 76.00 216 ALA A C 1
ATOM 1714 O O . ALA A 1 216 ? -10.450 0.932 1.532 1.00 76.00 216 ALA A O 1
ATOM 1715 N N . ALA A 1 217 ? -8.277 0.567 1.107 1.00 76.12 217 ALA A N 1
ATOM 1716 C CA . ALA A 1 217 ? -7.917 0.180 2.471 1.00 76.12 217 ALA A CA 1
ATOM 1717 C C . ALA A 1 217 ? -8.053 1.328 3.493 1.00 76.12 217 ALA A C 1
ATOM 1719 O O . ALA A 1 217 ? -8.287 1.064 4.669 1.00 76.12 217 ALA A O 1
ATOM 1720 N N . LEU A 1 218 ? -7.942 2.592 3.064 1.00 68.25 218 LEU A N 1
ATOM 1721 C CA . LEU A 1 218 ? -7.987 3.767 3.946 1.00 68.25 218 LEU A CA 1
ATOM 1722 C C . LEU A 1 218 ? -9.401 4.334 4.182 1.00 68.25 218 LEU A C 1
ATOM 1724 O O . LEU A 1 218 ? -9.586 5.126 5.104 1.00 68.25 218 LEU A O 1
ATOM 1728 N N . ILE A 1 219 ? -10.394 3.981 3.356 1.00 60.56 219 ILE A N 1
ATOM 1729 C CA . ILE A 1 219 ? -11.699 4.680 3.307 1.00 60.56 219 ILE A CA 1
ATOM 1730 C C . ILE A 1 219 ? -12.840 3.884 3.980 1.00 60.56 219 ILE A C 1
ATOM 1732 O O . ILE A 1 219 ? -13.976 4.351 4.063 1.00 60.56 219 ILE A O 1
ATOM 1736 N N . VAL A 1 220 ? -12.570 2.700 4.533 1.00 54.00 220 VAL A N 1
ATOM 1737 C CA . VAL A 1 220 ? -13.600 1.893 5.210 1.00 54.00 220 VAL A CA 1
ATOM 1738 C C . VAL A 1 220 ? -14.051 2.567 6.517 1.00 54.00 220 VAL A C 1
ATOM 1740 O O . VAL A 1 220 ? -13.313 2.597 7.498 1.00 54.00 220 VAL A O 1
ATOM 1743 N N . GLN A 1 221 ? -15.273 3.121 6.527 1.00 48.38 221 GLN A N 1
ATOM 1744 C CA . GLN A 1 221 ? -15.882 3.810 7.676 1.00 48.38 221 GLN A CA 1
ATOM 1745 C C . GLN A 1 221 ? -17.381 3.484 7.846 1.00 48.38 221 GLN A C 1
ATOM 1747 O O . GLN A 1 221 ? -18.257 4.318 7.601 1.00 48.38 221 GLN A O 1
ATOM 1752 N N . ARG A 1 222 ? -17.695 2.282 8.339 1.00 47.50 222 ARG A N 1
ATOM 1753 C CA . A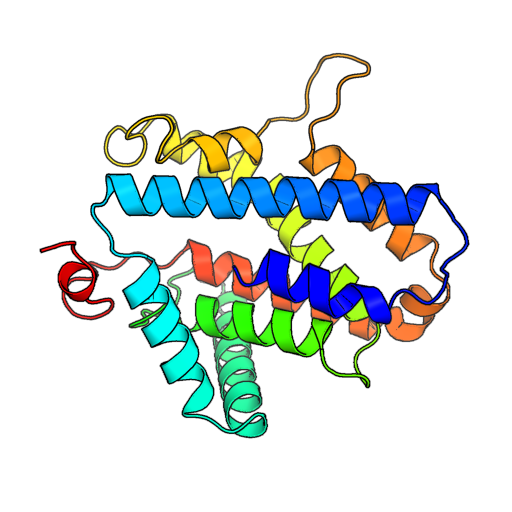RG A 1 222 ? -18.962 2.010 9.044 1.00 47.50 222 ARG A CA 1
ATOM 1754 C C . ARG A 1 222 ? -18.684 1.513 10.468 1.00 47.50 222 ARG A C 1
ATOM 1756 O O . ARG A 1 222 ? -17.568 1.064 10.718 1.00 47.50 222 ARG A O 1
ATOM 1763 N N . PRO A 1 223 ? -19.657 1.609 11.398 1.00 43.97 223 PRO A N 1
ATOM 1764 C CA . PRO A 1 223 ? -19.514 1.072 12.751 1.00 43.97 223 PRO A CA 1
ATOM 1765 C C . PRO A 1 223 ? -19.161 -0.420 12.669 1.00 43.97 223 PRO A C 1
ATOM 1767 O O . PRO A 1 223 ? -19.882 -1.197 12.040 1.00 43.97 223 PRO A O 1
ATOM 1770 N N . LEU A 1 224 ? -17.992 -0.773 13.206 1.00 46.53 224 LEU A N 1
ATOM 1771 C CA . LEU A 1 224 ? -17.306 -2.063 13.047 1.00 46.53 224 LEU A CA 1
ATOM 1772 C C . LEU A 1 224 ? -17.869 -3.179 13.935 1.00 46.53 224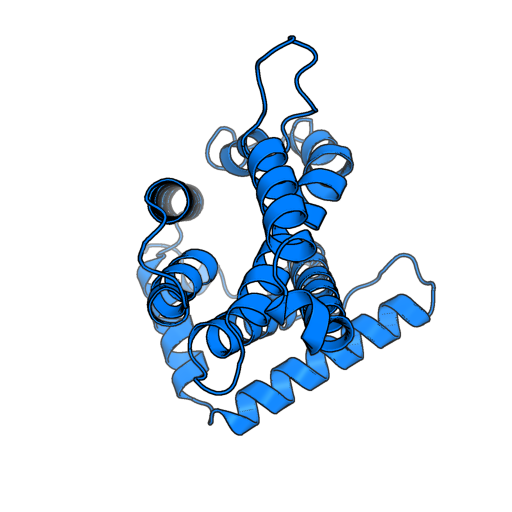 LEU A C 1
ATOM 1774 O O . LEU A 1 224 ? -17.358 -4.295 13.897 1.00 46.53 224 LEU A O 1
ATOM 1778 N N . ASP A 1 225 ? -18.939 -2.906 14.678 1.00 44.22 225 ASP A N 1
ATOM 1779 C CA . ASP A 1 225 ? -19.477 -3.710 15.779 1.00 44.22 225 ASP A CA 1
ATOM 1780 C C . ASP A 1 225 ? -19.845 -5.158 15.372 1.00 44.22 225 ASP A C 1
ATOM 1782 O O . ASP A 1 225 ? -20.130 -6.004 16.220 1.00 44.22 225 ASP A O 1
ATOM 1786 N N . HIS A 1 226 ? -19.915 -5.453 14.069 1.00 42.22 226 HIS A N 1
ATOM 1787 C CA . HIS A 1 226 ? -20.351 -6.745 13.522 1.00 42.22 226 HIS A CA 1
ATOM 1788 C C . HIS A 1 226 ? -19.359 -7.384 12.541 1.00 42.22 226 HIS A C 1
ATOM 1790 O O . HIS A 1 226 ? -19.672 -8.409 11.940 1.00 42.22 226 HIS A O 1
ATOM 1796 N N . VAL A 1 227 ? -18.211 -6.748 12.311 1.00 51.34 227 VAL A N 1
ATOM 1797 C CA . VAL A 1 227 ? -17.455 -6.893 11.061 1.00 51.34 227 VAL A CA 1
ATOM 1798 C C . VAL A 1 227 ? -15.990 -7.194 11.398 1.00 51.34 227 VAL A C 1
ATOM 1800 O O . VAL A 1 227 ? -15.551 -8.307 11.149 1.00 51.34 227 VAL A O 1
ATOM 1803 N N . PHE A 1 228 ? -15.278 -6.338 12.127 1.00 56.03 228 PHE A N 1
ATOM 1804 C CA . PHE A 1 228 ? -13.961 -6.697 12.669 1.00 56.03 228 PHE A CA 1
ATOM 1805 C C . PHE A 1 228 ? -14.095 -6.844 14.185 1.00 56.03 228 PHE A C 1
ATOM 1807 O O . PHE A 1 228 ? -14.281 -5.822 14.848 1.00 56.03 228 PHE A O 1
ATOM 1814 N N . PRO A 1 229 ? -14.037 -8.062 14.756 1.00 63.19 229 PRO A N 1
ATOM 1815 C CA . PRO A 1 229 ? -14.225 -8.258 16.186 1.00 63.19 229 PRO A CA 1
ATOM 1816 C C . PRO A 1 229 ? -12.958 -7.815 16.924 1.00 63.19 229 PRO A C 1
ATOM 1818 O O . PRO A 1 229 ? -12.209 -8.651 17.422 1.00 63.19 229 PRO A O 1
ATOM 1821 N N . ILE A 1 230 ? -12.676 -6.508 16.972 1.00 65.69 230 ILE A N 1
ATOM 1822 C CA . ILE A 1 230 ? -11.489 -5.976 17.656 1.00 65.69 230 ILE A CA 1
ATOM 1823 C C . ILE A 1 230 ? -11.469 -6.413 19.123 1.00 65.69 230 ILE A C 1
ATOM 1825 O O . ILE A 1 230 ? -10.404 -6.631 19.690 1.00 65.69 230 ILE A O 1
ATOM 1829 N N . GLU A 1 231 ? -12.653 -6.647 19.693 1.00 72.44 231 GLU A N 1
ATOM 1830 C CA . GLU A 1 231 ? -12.870 -7.192 21.025 1.00 72.44 231 GLU A CA 1
ATOM 1831 C C . GLU A 1 231 ? -12.274 -8.595 21.208 1.00 72.44 231 GLU A C 1
ATOM 1833 O O . GLU A 1 231 ? -11.839 -8.911 22.311 1.00 72.44 231 GLU A O 1
ATOM 1838 N N . ARG A 1 232 ? -12.206 -9.422 20.148 1.00 76.12 232 ARG A N 1
ATOM 1839 C CA . ARG A 1 232 ? -11.525 -10.736 20.169 1.00 76.12 232 ARG A CA 1
ATOM 1840 C C . ARG A 1 232 ? -10.033 -10.586 20.443 1.00 76.12 232 ARG A C 1
ATOM 1842 O O . ARG A 1 232 ? -9.424 -11.496 20.995 1.00 76.12 232 ARG A O 1
ATOM 1849 N N . TYR A 1 233 ? -9.461 -9.460 20.031 1.00 79.88 233 TYR A N 1
ATOM 1850 C CA . TYR A 1 233 ? -8.038 -9.192 20.139 1.00 79.88 233 TYR A CA 1
ATOM 1851 C C . TYR A 1 233 ? -7.701 -8.308 21.335 1.00 79.88 233 TYR A C 1
ATOM 1853 O O . TYR A 1 233 ? -6.547 -7.933 21.468 1.00 79.88 233 TYR A O 1
ATOM 1861 N N . LEU A 1 234 ? -8.649 -7.951 22.206 1.00 82.81 234 LEU A N 1
ATOM 1862 C CA . LEU A 1 234 ? -8.308 -7.204 23.416 1.00 82.81 234 LEU A CA 1
ATOM 1863 C C . LEU A 1 234 ? -7.525 -8.094 24.385 1.00 82.81 234 LEU A C 1
ATOM 1865 O O . LEU A 1 234 ? -7.886 -9.251 24.608 1.00 82.81 234 LEU A O 1
ATOM 1869 N N . LYS A 1 235 ? -6.460 -7.560 24.983 1.00 81.69 235 LYS A N 1
ATOM 1870 C CA . LYS A 1 235 ? -5.672 -8.286 25.982 1.00 81.69 235 LYS A CA 1
ATOM 1871 C C . LYS A 1 235 ? -6.516 -8.478 27.246 1.00 81.69 235 LYS A C 1
ATOM 1873 O O . LYS A 1 235 ? -6.897 -7.516 27.907 1.00 81.69 235 LYS A O 1
ATOM 1878 N N . HIS A 1 236 ? -6.852 -9.726 27.559 1.00 70.00 236 HIS A N 1
ATOM 1879 C CA . HIS A 1 236 ? -7.568 -10.100 28.784 1.00 70.00 236 HIS A CA 1
ATOM 1880 C C . HIS A 1 236 ? -6.633 -10.250 29.988 1.00 70.00 236 HIS A C 1
ATOM 1882 O O . HIS A 1 236 ? -5.510 -10.777 29.811 1.00 70.00 236 HIS A O 1
#

Foldseek 3Di:
DLQLVLLVLQVVLPPDPPDPVVVVVSVVVSVVVVVVVVLLVLLCVVVQFQVVVVVVVLVVVVVVDDLVRLVVLLVVLLVQLVVQVVVPPPDPFDAALQLSLVSSLSSLSNCCSNPPVRHSLLNLLLVLLLLVCLAPPLQPPVLVVQVVDCVQCPDCSRCVVSCLRNPDADPDPPDGRPSRVSNVCSVVVLVPDPVNVVVVVSSVVSSVSSNSSSVSNVPRDDDSVPRHPSVVRRDD